Protein AF-A0A5J4U816-F1 (afdb_monomer_lite)

Structure (mmCIF, N/CA/C/O backbone):
data_AF-A0A5J4U816-F1
#
_entry.id   AF-A0A5J4U816-F1
#
loop_
_atom_site.group_PDB
_atom_site.id
_atom_site.type_symbol
_atom_site.label_atom_id
_atom_site.label_alt_id
_atom_site.label_comp_id
_atom_site.label_asym_id
_atom_site.label_entity_id
_atom_site.label_seq_id
_atom_site.pdbx_PDB_ins_code
_atom_site.Cartn_x
_atom_site.Cartn_y
_atom_site.Cartn_z
_atom_site.occupancy
_atom_site.B_iso_or_equiv
_atom_site.auth_seq_id
_atom_site.auth_comp_id
_atom_site.auth_asym_id
_atom_site.auth_atom_id
_atom_site.pdbx_PDB_model_num
ATOM 1 N N . MET A 1 1 ? -26.490 55.078 41.904 1.00 50.00 1 MET A N 1
ATOM 2 C CA . MET A 1 1 ? -26.449 55.044 40.431 1.00 50.00 1 MET A CA 1
ATOM 3 C C . MET A 1 1 ? -25.238 55.826 39.961 1.00 50.00 1 MET A C 1
ATOM 5 O O . MET A 1 1 ? -25.214 57.035 40.152 1.00 50.00 1 MET A O 1
ATOM 9 N N . PRO A 1 2 ? -24.207 55.112 39.491 1.00 37.31 2 PRO A N 1
ATOM 10 C CA . PRO A 1 2 ? -23.361 55.604 38.408 1.00 37.31 2 PRO A CA 1
ATOM 11 C C . PRO A 1 2 ? -23.089 54.534 37.331 1.00 37.31 2 PRO A C 1
ATOM 13 O O . PRO A 1 2 ? -23.238 53.334 37.561 1.00 37.31 2 PRO A O 1
ATOM 16 N N . ASP A 1 3 ? -22.714 55.040 36.160 1.00 34.56 3 ASP A N 1
ATOM 17 C CA . ASP A 1 3 ? -22.432 54.380 34.887 1.00 34.56 3 ASP A CA 1
ATOM 18 C C . ASP A 1 3 ? -21.549 53.126 34.937 1.00 34.56 3 ASP A C 1
ATOM 20 O O . ASP A 1 3 ? -20.449 53.127 35.488 1.00 34.56 3 ASP A O 1
ATOM 24 N N . ILE A 1 4 ? -21.987 52.090 34.212 1.00 39.78 4 ILE A N 1
ATOM 25 C CA . ILE A 1 4 ? -21.137 50.993 33.738 1.00 39.78 4 ILE A CA 1
ATOM 26 C C . ILE A 1 4 ? -21.014 51.135 32.218 1.00 39.78 4 ILE A C 1
ATOM 28 O O . ILE A 1 4 ? -21.711 50.489 31.440 1.00 39.78 4 ILE A O 1
ATOM 32 N N . THR A 1 5 ? -20.099 52.000 31.791 1.00 48.41 5 THR A N 1
ATOM 33 C CA . THR A 1 5 ? -19.499 51.966 30.452 1.00 48.41 5 THR A CA 1
ATOM 34 C C . THR A 1 5 ? -18.058 51.487 30.585 1.00 48.41 5 THR A C 1
ATOM 36 O O . THR A 1 5 ? -17.285 52.141 31.279 1.00 48.41 5 THR A O 1
ATOM 39 N N . SER A 1 6 ? -17.714 50.367 29.933 1.00 37.72 6 SER A N 1
ATOM 40 C CA . SER A 1 6 ? -16.363 49.809 29.664 1.00 37.72 6 SER A CA 1
ATOM 41 C C . SER A 1 6 ? -16.501 48.280 29.719 1.00 37.72 6 SER A C 1
ATOM 43 O O . SER A 1 6 ? -16.955 47.743 30.715 1.00 37.72 6 SER A O 1
ATOM 45 N N . SER A 1 7 ? -16.221 47.462 28.709 1.00 36.41 7 SER A N 1
ATOM 46 C CA . SER A 1 7 ? -15.098 47.475 27.784 1.00 36.41 7 SER A CA 1
ATOM 47 C C . SER A 1 7 ? -15.434 46.502 26.648 1.00 36.41 7 SER A C 1
ATOM 49 O O . SER A 1 7 ? -15.528 45.286 26.842 1.00 36.41 7 SER A O 1
ATOM 51 N N . ALA A 1 8 ? -15.632 47.040 25.446 1.00 38.84 8 ALA A N 1
ATOM 52 C CA . ALA A 1 8 ? -15.667 46.258 24.223 1.00 38.84 8 ALA A CA 1
ATOM 53 C C . ALA A 1 8 ? -14.245 45.748 23.934 1.00 38.84 8 ALA A C 1
ATOM 55 O O . ALA A 1 8 ? -13.419 46.440 23.337 1.00 38.84 8 ALA A O 1
ATOM 56 N N . LYS A 1 9 ? -13.944 44.523 24.376 1.00 41.19 9 LYS A N 1
ATOM 57 C CA . LYS A 1 9 ? -12.737 43.797 23.969 1.00 41.19 9 LYS A CA 1
ATOM 58 C C . LYS A 1 9 ? -12.806 43.512 22.467 1.00 41.19 9 LYS A C 1
ATOM 60 O O . LYS A 1 9 ? -13.453 42.561 22.033 1.00 41.19 9 LYS A O 1
ATOM 65 N N . LYS A 1 10 ? -12.086 44.323 21.685 1.00 39.66 10 LYS A N 1
ATOM 66 C CA . LYS A 1 10 ? -11.635 43.994 20.326 1.00 39.66 10 LYS A CA 1
ATOM 67 C C . LYS A 1 10 ? -10.957 42.619 20.358 1.00 39.66 10 LYS A C 1
ATOM 69 O O . LYS A 1 10 ? -9.819 42.493 20.804 1.00 39.66 10 LYS A O 1
ATOM 74 N N . ARG A 1 11 ? -11.660 41.583 19.891 1.00 38.31 11 ARG A N 1
ATOM 75 C CA . ARG A 1 11 ? -11.042 40.325 19.462 1.00 38.31 11 ARG A CA 1
ATOM 76 C C . ARG A 1 11 ? -10.211 40.647 18.225 1.00 38.31 11 ARG A C 1
ATOM 78 O O . ARG A 1 11 ? -10.761 40.860 17.149 1.00 38.31 11 ARG A O 1
ATOM 85 N N . LEU A 1 12 ? -8.898 40.730 18.407 1.00 35.84 12 LEU A N 1
ATOM 86 C CA . LEU A 1 12 ? -7.942 40.671 17.311 1.00 35.84 12 LEU A CA 1
ATOM 87 C C . LEU A 1 12 ? -8.146 39.322 16.615 1.00 35.84 12 LEU A C 1
ATOM 89 O O . LEU A 1 12 ? -7.856 38.267 17.177 1.00 35.84 12 LEU A O 1
ATOM 93 N N . LEU A 1 13 ? -8.736 39.379 15.423 1.00 35.16 13 LEU A N 1
ATOM 94 C CA . LEU A 1 13 ? -8.751 38.284 14.467 1.00 35.16 13 LEU A CA 1
ATOM 95 C C . LEU A 1 13 ? -7.295 37.936 14.175 1.00 35.16 13 LEU A C 1
ATOM 97 O O . LEU A 1 13 ? -6.565 38.737 13.597 1.00 35.16 13 LEU A O 1
ATOM 101 N N . ASN A 1 14 ? -6.883 36.758 14.630 1.00 33.47 14 ASN A N 1
ATOM 102 C CA . ASN A 1 14 ? -5.597 36.182 14.287 1.00 33.47 14 ASN A CA 1
ATOM 103 C C . ASN A 1 14 ? -5.585 36.010 12.754 1.00 33.47 14 ASN A C 1
ATOM 105 O O . ASN A 1 14 ? -6.470 35.316 12.236 1.00 33.47 14 ASN A O 1
ATOM 109 N N . PRO A 1 15 ? -4.696 36.686 12.004 1.00 36.47 15 PRO A N 1
ATOM 110 C CA . PRO A 1 15 ? -4.645 36.534 10.559 1.00 36.47 15 PRO A CA 1
ATOM 111 C C . PRO A 1 15 ? -4.353 35.067 10.251 1.00 36.47 15 PRO A C 1
ATOM 113 O O . PRO A 1 15 ? -3.423 34.479 10.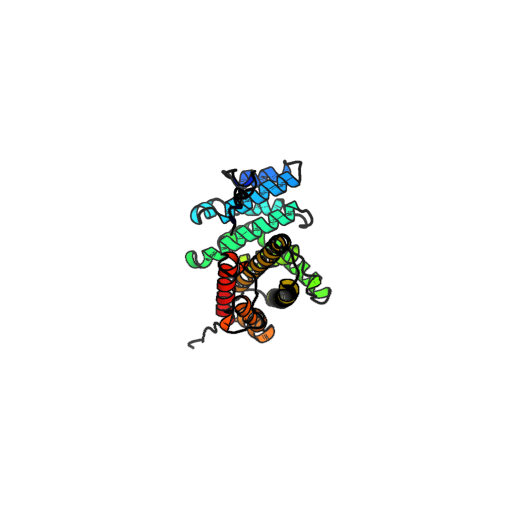799 1.00 36.47 15 PRO A O 1
ATOM 116 N N . LYS A 1 16 ? -5.230 34.477 9.433 1.00 37.44 16 LYS A N 1
ATOM 117 C CA . LYS A 1 16 ? -5.198 33.084 8.983 1.00 37.44 16 LYS A CA 1
ATOM 118 C C . LYS A 1 16 ? -3.754 32.660 8.720 1.00 37.44 16 LYS A C 1
ATOM 120 O O . LYS A 1 16 ? -3.098 33.253 7.866 1.00 37.44 16 LYS A O 1
ATOM 125 N N . ALA A 1 17 ? -3.285 31.644 9.444 1.00 32.56 17 ALA A N 1
ATOM 126 C CA . ALA A 1 17 ? -2.083 30.922 9.069 1.00 32.56 17 ALA A CA 1
ATOM 127 C C . ALA A 1 17 ? -2.271 30.481 7.614 1.00 32.56 17 ALA A C 1
ATOM 129 O O . ALA A 1 17 ? -3.169 29.695 7.307 1.00 32.56 17 ALA A O 1
ATOM 130 N N . VAL A 1 18 ? -1.506 31.082 6.706 1.00 35.12 18 VAL A N 1
ATOM 131 C CA . VAL A 1 18 ? -1.454 30.630 5.321 1.00 35.12 18 VAL A CA 1
ATOM 132 C C . VAL A 1 18 ? -0.841 29.233 5.387 1.00 35.12 18 VAL A C 1
ATOM 134 O O . VAL A 1 18 ? 0.246 29.111 5.958 1.00 35.12 18 VAL A O 1
ATOM 137 N N . PRO A 1 19 ? -1.519 28.179 4.900 1.00 41.72 19 PRO A N 1
ATOM 138 C CA . PRO A 1 19 ? -0.942 26.842 4.892 1.00 41.72 19 PRO A CA 1
ATOM 139 C C . PRO A 1 19 ? 0.418 26.909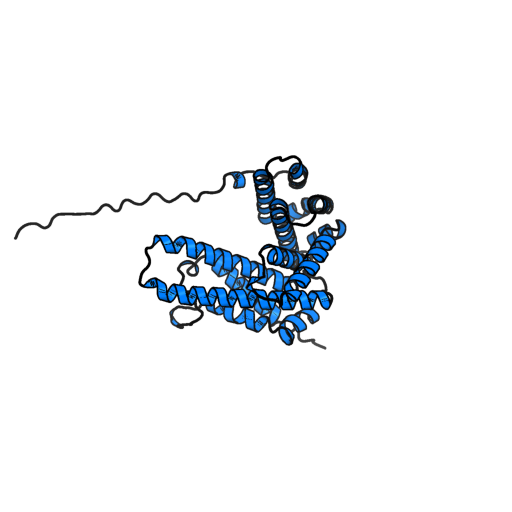 4.198 1.00 41.72 19 PRO A C 1
ATOM 141 O O . PRO A 1 19 ? 0.532 27.392 3.069 1.00 41.72 19 PRO A O 1
ATOM 144 N N . PHE A 1 20 ? 1.461 26.499 4.920 1.00 36.16 20 PHE A N 1
ATOM 145 C CA . PHE A 1 20 ? 2.812 26.405 4.390 1.00 36.16 20 PHE A CA 1
ATOM 146 C C . PHE A 1 20 ? 2.812 25.280 3.357 1.00 36.16 20 PHE A C 1
ATOM 148 O O . PHE A 1 20 ? 3.005 24.116 3.692 1.00 36.16 20 PHE A O 1
ATOM 155 N N . PHE A 1 21 ? 2.530 25.617 2.102 1.00 44.72 21 PHE A N 1
ATOM 156 C CA . PHE A 1 21 ? 2.738 24.702 0.992 1.00 44.72 21 PHE A CA 1
ATOM 157 C C . PHE A 1 21 ? 4.238 24.658 0.710 1.00 44.72 21 PHE A C 1
ATOM 159 O O . PHE A 1 21 ? 4.828 25.702 0.409 1.00 44.72 21 PHE A O 1
ATOM 166 N N . PRO A 1 22 ? 4.885 23.487 0.820 1.00 62.78 22 PRO A N 1
ATOM 167 C CA . PRO A 1 22 ? 6.294 23.379 0.497 1.00 62.78 22 PRO A CA 1
ATOM 168 C C . PRO A 1 22 ? 6.554 23.873 -0.930 1.00 62.78 22 PRO A C 1
ATOM 170 O O . PRO A 1 22 ? 5.878 23.462 -1.871 1.00 62.78 22 PRO A O 1
ATOM 173 N N . SER A 1 23 ? 7.552 24.740 -1.106 1.00 55.09 23 SER A N 1
ATOM 174 C CA . SER A 1 23 ? 7.861 25.391 -2.391 1.00 55.09 23 SER A CA 1
ATOM 175 C C . SER A 1 23 ? 8.146 24.416 -3.542 1.00 55.09 23 SER A C 1
ATOM 177 O O . SER A 1 23 ? 8.021 24.787 -4.708 1.00 55.09 23 SER A O 1
ATOM 179 N N . TRP A 1 24 ? 8.478 23.158 -3.233 1.00 61.50 24 TRP A N 1
ATOM 180 C CA . TRP A 1 24 ? 8.696 22.102 -4.220 1.00 61.50 24 TRP A CA 1
ATOM 181 C C . TRP A 1 24 ? 7.412 21.592 -4.892 1.00 61.50 24 TRP A C 1
ATOM 183 O O . TRP A 1 24 ? 7.520 20.974 -5.950 1.00 61.50 24 TRP A O 1
ATOM 193 N N . LEU A 1 25 ? 6.219 21.876 -4.348 1.00 60.59 25 LEU A N 1
ATOM 194 C CA . LEU A 1 25 ? 4.933 21.517 -4.971 1.00 60.59 25 LEU A CA 1
ATOM 195 C C . LEU A 1 25 ? 4.640 22.305 -6.258 1.00 60.59 25 LEU A C 1
ATOM 197 O O . LEU A 1 25 ? 3.815 21.877 -7.058 1.00 60.59 25 LEU A O 1
ATOM 201 N N . ASN A 1 26 ? 5.329 23.427 -6.488 1.00 60.59 26 ASN A N 1
ATOM 202 C CA . ASN A 1 26 ? 5.062 24.318 -7.623 1.00 60.59 26 ASN A CA 1
ATOM 203 C C . ASN A 1 26 ? 5.910 24.015 -8.869 1.00 60.59 26 ASN A C 1
ATOM 205 O O . ASN A 1 26 ? 5.843 24.757 -9.847 1.00 60.59 26 ASN A O 1
ATOM 209 N N . THR A 1 27 ? 6.745 22.970 -8.850 1.00 68.94 27 THR A N 1
ATOM 210 C CA . THR A 1 27 ? 7.576 22.615 -10.011 1.00 68.94 27 THR A CA 1
ATOM 211 C C . THR A 1 27 ? 6.844 21.600 -10.885 1.00 68.94 27 THR A C 1
ATOM 213 O O . THR A 1 27 ? 6.580 20.480 -10.452 1.00 68.94 27 THR A O 1
ATOM 216 N N . THR A 1 28 ? 6.514 21.978 -12.120 1.00 78.44 28 THR A N 1
ATOM 217 C CA . THR A 1 28 ? 5.898 21.072 -13.093 1.00 78.44 28 THR A CA 1
ATOM 218 C C . THR A 1 28 ? 6.933 20.075 -13.612 1.00 78.44 28 THR A C 1
ATOM 220 O O . THR A 1 28 ? 7.967 20.450 -14.163 1.00 78.44 28 THR A O 1
ATOM 223 N N . VAL A 1 29 ? 6.664 18.781 -13.430 1.00 87.31 29 VAL A N 1
ATOM 224 C CA . VAL A 1 29 ? 7.463 17.708 -14.034 1.00 87.31 29 VAL A CA 1
ATOM 225 C C . VAL A 1 29 ? 7.050 17.588 -15.499 1.00 87.31 29 VAL A C 1
ATOM 227 O O . VAL A 1 29 ? 5.908 17.251 -15.791 1.00 87.31 29 VAL A O 1
ATOM 230 N N . THR A 1 30 ? 7.963 17.902 -16.418 1.00 85.81 30 THR A N 1
ATOM 231 C CA . THR A 1 30 ? 7.722 17.823 -17.871 1.00 85.81 30 THR A CA 1
ATOM 232 C C . THR A 1 30 ? 8.164 16.490 -18.473 1.00 85.81 30 THR A C 1
ATOM 234 O O . THR A 1 30 ? 7.551 16.018 -19.423 1.00 85.81 30 THR A O 1
ATOM 237 N N . ASP A 1 31 ? 9.202 15.871 -17.904 1.00 93.19 31 ASP A N 1
ATOM 238 C CA . ASP A 1 31 ? 9.705 14.551 -18.289 1.00 93.19 31 ASP A CA 1
ATOM 239 C C . ASP A 1 31 ? 10.068 13.752 -17.027 1.00 93.19 31 ASP A C 1
ATOM 241 O O . ASP A 1 31 ? 11.121 13.943 -16.406 1.00 93.19 31 ASP A O 1
ATOM 245 N N . ALA A 1 32 ? 9.159 12.860 -16.623 1.00 95.81 32 ALA A N 1
ATOM 246 C CA . ALA A 1 32 ? 9.319 12.046 -15.422 1.00 95.81 32 ALA A CA 1
ATOM 247 C C . ALA A 1 32 ? 10.503 11.069 -15.526 1.00 95.81 32 ALA A C 1
ATOM 249 O O . ALA A 1 32 ? 11.175 10.805 -14.526 1.00 95.81 32 ALA A O 1
ATOM 250 N N . LEU A 1 33 ? 10.793 10.556 -16.727 1.00 96.50 33 LEU A N 1
ATOM 251 C CA . LEU A 1 33 ? 11.903 9.631 -16.946 1.00 96.50 33 LEU A CA 1
ATOM 252 C C . LEU A 1 33 ? 13.246 10.359 -16.860 1.00 96.50 33 LEU A C 1
ATOM 254 O O . LEU A 1 33 ? 14.171 9.861 -16.216 1.00 96.50 33 LEU A O 1
ATOM 258 N N . ALA A 1 34 ? 13.362 11.542 -17.466 1.00 96.44 34 ALA A N 1
ATOM 259 C CA . ALA A 1 34 ? 14.564 12.363 -17.350 1.00 96.44 34 ALA A CA 1
ATOM 260 C C . ALA A 1 34 ? 14.821 12.785 -15.897 1.00 96.44 34 ALA A C 1
ATOM 262 O O . ALA A 1 34 ? 15.959 12.720 -15.424 1.00 96.44 34 ALA A O 1
ATOM 263 N N . LEU A 1 35 ? 13.769 13.158 -15.158 1.00 95.94 35 LEU A N 1
ATOM 264 C CA . LEU A 1 35 ? 13.894 13.499 -13.743 1.00 95.94 35 LEU A CA 1
ATOM 265 C C . LEU A 1 35 ? 14.401 12.305 -12.923 1.00 95.94 35 LEU A C 1
ATOM 267 O O . LEU A 1 35 ? 15.342 12.473 -12.142 1.00 95.94 35 LEU A O 1
ATOM 271 N N . LEU A 1 36 ? 13.851 11.109 -13.153 1.00 96.25 36 LEU A N 1
ATOM 272 C CA . LEU A 1 36 ? 14.284 9.876 -12.497 1.00 96.25 36 LEU A CA 1
ATOM 273 C C . LEU A 1 36 ? 15.755 9.536 -12.811 1.00 96.25 36 LEU A C 1
ATOM 275 O O . LEU A 1 36 ? 16.543 9.314 -11.894 1.00 96.25 36 LEU A O 1
ATOM 279 N N . ARG A 1 37 ? 16.160 9.613 -14.086 1.00 96.75 37 ARG A N 1
ATOM 280 C CA . ARG A 1 37 ? 17.555 9.414 -14.533 1.00 96.75 37 ARG A CA 1
ATOM 281 C C . ARG A 1 37 ? 18.538 10.421 -13.945 1.00 96.75 37 ARG A C 1
ATOM 283 O O . ARG A 1 37 ? 19.730 10.145 -13.856 1.00 96.75 37 ARG A O 1
ATOM 290 N N . SER A 1 38 ? 18.061 11.599 -13.548 1.00 96.19 38 SER A N 1
ATOM 291 C CA . SER A 1 38 ? 18.905 12.631 -12.943 1.00 96.19 38 SER A CA 1
ATOM 292 C C . SER A 1 38 ? 19.219 12.372 -11.467 1.00 96.19 38 SER A C 1
ATOM 294 O O . SER A 1 38 ? 20.122 13.014 -10.929 1.00 96.19 38 SER A O 1
ATOM 296 N N . LEU A 1 39 ? 18.510 11.459 -10.787 1.00 96.19 39 LEU A N 1
ATOM 297 C CA . LEU A 1 39 ? 18.680 11.242 -9.345 1.00 96.19 39 LEU A CA 1
ATOM 298 C C . LEU A 1 39 ? 20.117 10.867 -8.946 1.00 96.19 39 LEU A C 1
ATOM 300 O O . LEU A 1 39 ? 20.614 11.493 -8.008 1.00 96.19 39 LEU A O 1
ATOM 304 N N . PRO A 1 40 ? 20.832 9.958 -9.643 1.00 95.69 40 PRO A N 1
ATOM 305 C CA . PRO A 1 40 ? 22.207 9.600 -9.280 1.00 95.69 40 PRO A CA 1
ATOM 306 C C . PRO A 1 40 ? 23.188 10.777 -9.308 1.00 95.69 40 PRO A C 1
ATOM 308 O O . PRO A 1 40 ? 24.135 10.805 -8.531 1.00 95.69 40 PRO A O 1
ATOM 311 N N . SER A 1 41 ? 22.957 11.770 -10.175 1.00 95.94 41 SER A N 1
ATOM 312 C CA . SER A 1 41 ? 23.814 12.963 -10.273 1.00 95.94 41 SER A CA 1
ATOM 313 C C . SER A 1 41 ? 23.573 14.006 -9.176 1.00 95.94 41 SER A C 1
ATOM 315 O O . SER A 1 41 ? 24.340 14.961 -9.047 1.00 95.94 41 SER A O 1
ATOM 317 N N . VAL A 1 42 ? 22.515 13.859 -8.373 1.00 95.44 42 VAL A N 1
ATOM 318 C CA . VAL A 1 42 ? 22.210 14.800 -7.293 1.00 95.44 42 VAL A CA 1
ATOM 319 C C . VAL A 1 42 ? 22.987 14.402 -6.043 1.00 95.44 42 VAL A C 1
ATOM 321 O O . VAL A 1 42 ? 22.690 13.398 -5.402 1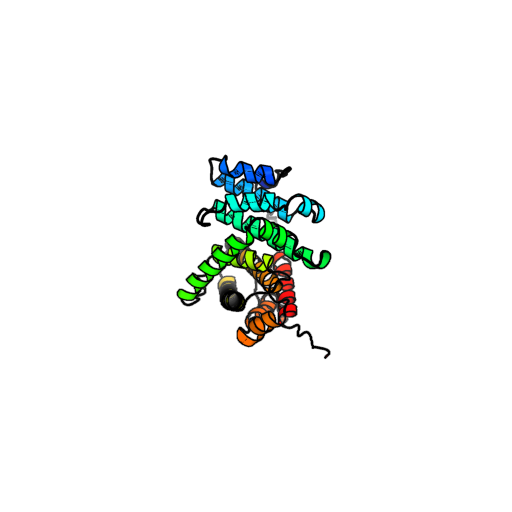.00 95.44 42 VAL A O 1
ATOM 324 N N . GLN A 1 43 ? 23.957 15.236 -5.668 1.00 93.25 43 GLN A N 1
ATOM 325 C CA . GLN A 1 43 ? 24.857 14.975 -4.539 1.00 93.25 43 GLN A CA 1
ATOM 326 C C . GLN A 1 43 ? 24.125 14.875 -3.192 1.00 93.25 43 GLN A C 1
ATOM 328 O O . GLN A 1 43 ? 24.427 14.010 -2.374 1.00 93.25 43 GLN A O 1
ATOM 333 N N . SER A 1 44 ? 23.152 15.756 -2.951 1.00 95.62 44 SER A N 1
ATOM 334 C CA . SER A 1 44 ? 22.413 15.786 -1.687 1.00 95.62 44 SER A CA 1
ATOM 335 C C . SER A 1 44 ? 21.306 14.734 -1.666 1.00 95.62 44 SER A C 1
ATOM 337 O O . SER A 1 44 ? 20.441 14.700 -2.542 1.00 95.62 44 SER A O 1
ATOM 339 N N . GLU A 1 45 ? 21.297 13.904 -0.626 1.00 93.12 45 GLU A N 1
ATOM 340 C CA . GLU A 1 45 ? 20.225 12.942 -0.374 1.00 93.12 45 GLU A CA 1
ATOM 341 C C . GLU A 1 45 ? 18.865 13.624 -0.182 1.00 93.12 45 GLU A C 1
ATOM 343 O O . GLU A 1 45 ? 17.886 13.226 -0.805 1.00 93.12 45 GLU A O 1
ATOM 348 N N . THR A 1 46 ? 18.822 14.728 0.565 1.00 94.12 46 THR A N 1
ATOM 349 C CA . THR A 1 46 ? 17.608 15.535 0.744 1.00 94.12 46 THR A CA 1
ATOM 350 C C . THR A 1 46 ? 17.043 16.008 -0.595 1.00 94.12 46 THR A C 1
ATOM 352 O O . THR A 1 46 ? 15.846 15.878 -0.842 1.00 94.12 46 THR A O 1
ATOM 355 N N . ASN A 1 47 ? 17.898 16.503 -1.496 1.00 94.56 47 ASN A N 1
ATOM 356 C CA . ASN A 1 47 ? 17.458 16.955 -2.818 1.00 94.56 47 ASN A CA 1
ATOM 357 C C . ASN A 1 47 ? 16.999 15.791 -3.708 1.00 94.56 47 ASN A C 1
ATOM 359 O O . ASN A 1 47 ? 16.066 15.966 -4.493 1.00 94.56 47 ASN A O 1
ATOM 363 N N . ARG A 1 48 ? 17.611 14.604 -3.580 1.00 95.62 48 ARG A N 1
ATOM 364 C CA . ARG A 1 48 ? 17.121 13.382 -4.239 1.00 95.62 48 ARG A CA 1
ATOM 365 C C . ARG A 1 48 ? 15.718 13.037 -3.753 1.00 95.62 48 ARG A C 1
ATOM 367 O O . ARG A 1 48 ? 14.825 12.886 -4.581 1.00 95.62 48 ARG A O 1
ATOM 374 N N . SER A 1 49 ? 15.495 13.014 -2.441 1.00 94.81 49 SER A N 1
ATOM 375 C CA . SER A 1 49 ? 14.173 12.746 -1.865 1.00 94.81 49 SER A CA 1
ATOM 376 C C . SER A 1 49 ? 13.128 13.779 -2.296 1.00 94.81 49 SER A C 1
ATOM 378 O O . SER A 1 49 ? 12.008 13.403 -2.629 1.00 94.81 49 SER A O 1
ATOM 380 N N . ILE A 1 50 ? 13.479 15.070 -2.371 1.00 93.81 50 ILE A N 1
ATOM 381 C CA . ILE A 1 50 ? 12.569 16.115 -2.879 1.00 93.81 50 ILE A CA 1
ATOM 382 C C . ILE A 1 50 ? 12.156 15.829 -4.329 1.00 93.81 50 ILE A C 1
ATOM 384 O O . ILE A 1 50 ? 10.970 15.889 -4.645 1.00 93.81 50 ILE A O 1
ATOM 388 N N . LYS A 1 51 ? 13.099 15.467 -5.206 1.00 95.50 51 LYS A N 1
ATOM 389 C CA . LYS A 1 51 ? 12.784 15.116 -6.601 1.00 95.50 51 LYS A CA 1
ATOM 390 C C . LYS A 1 51 ? 11.887 13.883 -6.710 1.00 95.50 51 LYS A C 1
ATOM 392 O O . LYS A 1 51 ? 10.985 13.857 -7.543 1.00 95.50 51 LYS A O 1
ATOM 397 N N . VAL A 1 52 ? 12.098 12.876 -5.862 1.00 96.88 52 VAL A N 1
ATOM 398 C CA . VAL A 1 52 ? 11.212 11.702 -5.815 1.00 96.88 52 VAL A CA 1
ATOM 399 C C . VAL A 1 52 ? 9.804 12.108 -5.368 1.00 96.88 52 VAL A C 1
ATOM 401 O O . VAL A 1 52 ? 8.833 11.690 -5.989 1.00 96.88 52 VAL A O 1
ATOM 404 N N . LYS A 1 53 ? 9.666 13.006 -4.384 1.00 95.19 53 LYS A N 1
ATOM 405 C CA . LYS A 1 53 ? 8.361 13.558 -3.967 1.00 95.19 53 LYS A CA 1
ATOM 406 C C . LYS A 1 53 ? 7.664 14.349 -5.069 1.00 95.19 53 LYS A C 1
ATOM 408 O O . LYS A 1 53 ? 6.449 14.245 -5.213 1.00 95.19 53 LYS A O 1
ATOM 413 N N . GLN A 1 54 ? 8.419 15.079 -5.888 1.00 94.81 54 GLN A N 1
ATOM 414 C CA . GLN A 1 54 ? 7.880 15.736 -7.082 1.00 94.81 54 GLN A CA 1
ATOM 415 C C . GLN A 1 54 ? 7.342 14.715 -8.093 1.00 94.81 54 GLN A C 1
ATOM 417 O O . GLN A 1 54 ? 6.249 14.912 -8.622 1.00 94.81 54 GLN A O 1
ATOM 422 N N . LEU A 1 55 ? 8.056 13.604 -8.317 1.00 96.69 55 LEU A N 1
ATOM 423 C CA . LEU A 1 55 ? 7.575 12.502 -9.160 1.00 96.69 55 LEU A CA 1
ATOM 424 C C . LEU A 1 55 ? 6.313 11.850 -8.592 1.00 96.69 55 LEU A C 1
ATOM 426 O O . LEU A 1 55 ? 5.366 11.629 -9.341 1.00 96.69 55 LEU A O 1
ATOM 430 N N . ILE A 1 56 ? 6.282 11.577 -7.284 1.00 96.69 56 ILE A N 1
ATOM 431 C CA . ILE A 1 56 ? 5.108 11.015 -6.605 1.00 96.69 56 ILE A CA 1
ATOM 432 C C . ILE A 1 56 ? 3.899 11.923 -6.837 1.00 96.69 56 ILE A C 1
ATOM 434 O O . ILE A 1 56 ? 2.881 11.455 -7.338 1.00 96.69 56 ILE A O 1
ATOM 438 N N . ASN A 1 57 ? 4.033 13.220 -6.545 1.00 95.00 57 ASN A N 1
ATOM 439 C CA . ASN A 1 57 ? 2.955 14.192 -6.718 1.00 95.00 57 ASN A CA 1
ATOM 440 C C . ASN A 1 57 ? 2.491 14.300 -8.179 1.00 95.00 57 ASN A C 1
ATOM 442 O O . ASN A 1 57 ? 1.298 14.394 -8.452 1.00 95.00 57 ASN A O 1
ATOM 446 N N . HIS A 1 58 ? 3.423 14.267 -9.133 1.00 95.50 58 HIS A N 1
ATOM 447 C CA . HIS A 1 58 ? 3.083 14.284 -10.551 1.00 95.50 58 HIS A CA 1
ATOM 448 C C . HIS A 1 58 ? 2.273 13.043 -10.955 1.00 95.50 58 HIS A C 1
ATOM 450 O O . HIS A 1 58 ? 1.218 13.174 -11.566 1.00 95.50 58 HIS A O 1
ATOM 456 N N . ILE A 1 59 ? 2.712 11.845 -10.559 1.00 96.44 59 ILE A N 1
ATOM 457 C CA . ILE A 1 59 ? 2.045 10.579 -10.904 1.00 96.44 59 ILE A CA 1
ATOM 458 C C . ILE A 1 59 ? 0.657 10.458 -10.270 1.00 96.44 59 ILE A C 1
ATOM 460 O O . ILE A 1 59 ? -0.252 9.909 -10.892 1.00 96.44 59 ILE A O 1
ATOM 464 N N . THR A 1 60 ? 0.470 10.952 -9.046 1.00 95.00 60 THR A N 1
ATOM 465 C CA . THR A 1 60 ? -0.825 10.861 -8.355 1.00 95.00 60 THR A CA 1
ATOM 466 C C . THR A 1 60 ? -1.864 11.841 -8.897 1.00 95.00 60 THR A C 1
ATOM 468 O O . THR A 1 60 ? -3.059 11.570 -8.784 1.00 95.00 60 THR A O 1
ATOM 471 N N . THR A 1 61 ? -1.434 12.959 -9.492 1.00 93.81 61 THR A N 1
ATOM 472 C CA . THR A 1 61 ? -2.328 14.043 -9.941 1.00 93.81 61 THR A CA 1
ATOM 473 C C . THR A 1 61 ? -2.549 14.093 -11.449 1.00 93.81 61 THR A C 1
ATOM 475 O O . THR A 1 61 ? -3.552 14.655 -11.885 1.00 93.81 61 THR A O 1
ATOM 478 N N . ILE A 1 62 ? -1.649 13.515 -12.248 1.00 94.88 62 ILE A N 1
ATOM 479 C CA . ILE A 1 62 ? -1.773 13.530 -13.706 1.00 94.88 62 ILE A CA 1
ATOM 480 C C . ILE A 1 62 ? -2.977 12.701 -14.184 1.00 94.88 62 ILE A C 1
ATOM 482 O O . ILE A 1 62 ? -3.395 11.722 -13.554 1.00 94.88 62 ILE A O 1
ATOM 486 N N . ASP A 1 63 ? -3.531 13.108 -15.323 1.00 95.19 63 ASP A N 1
ATOM 487 C CA . ASP A 1 63 ? -4.620 12.412 -15.991 1.00 95.19 63 ASP A CA 1
ATOM 488 C C . ASP A 1 63 ? -4.254 10.944 -16.328 1.00 95.19 63 ASP A C 1
ATOM 490 O O . ASP A 1 63 ? -3.138 10.676 -16.791 1.00 95.19 63 ASP A O 1
ATOM 494 N N . PRO A 1 64 ? -5.182 9.989 -16.111 1.00 93.88 64 PRO A N 1
ATOM 495 C CA . PRO A 1 64 ? -5.124 8.610 -16.592 1.00 93.88 64 PRO A CA 1
ATOM 496 C C . PRO A 1 64 ? -4.438 8.352 -17.940 1.00 93.88 64 PRO A C 1
ATOM 498 O O . PRO A 1 64 ? -3.551 7.500 -18.022 1.00 93.88 64 PRO A O 1
ATOM 501 N N . GLU A 1 65 ? -4.843 9.050 -18.999 1.00 93.25 65 GLU A N 1
ATOM 502 C CA . GLU A 1 65 ? -4.372 8.798 -20.363 1.00 93.25 65 GLU A CA 1
ATOM 503 C C . GLU A 1 65 ? -2.930 9.272 -20.539 1.00 93.25 65 GLU A C 1
ATOM 505 O O . GLU A 1 65 ? -2.101 8.579 -21.135 1.00 93.25 65 GLU A O 1
ATOM 510 N N . GLN A 1 66 ? -2.596 10.420 -19.948 1.00 94.75 66 GLN A N 1
ATOM 511 C CA . GLN A 1 66 ? -1.229 10.939 -19.939 1.00 94.75 66 GLN A CA 1
ATOM 512 C C . GLN A 1 66 ? -0.296 10.036 -19.124 1.00 94.75 66 GLN A C 1
ATOM 514 O O . GLN A 1 66 ? 0.839 9.784 -19.533 1.00 94.75 66 GLN A O 1
ATOM 519 N N . LEU A 1 67 ? -0.781 9.486 -18.006 1.00 95.38 67 LEU A N 1
ATOM 520 C CA . LEU A 1 67 ? -0.008 8.569 -17.173 1.00 95.38 67 LEU A CA 1
ATOM 521 C C . LEU A 1 67 ? 0.428 7.318 -17.952 1.00 95.38 67 LEU A C 1
ATOM 523 O O . LEU A 1 67 ? 1.555 6.858 -17.775 1.00 95.38 67 LEU A O 1
ATOM 527 N N . CYS A 1 68 ? -0.410 6.800 -18.860 1.00 94.06 68 CYS A N 1
ATOM 528 C CA . CYS A 1 68 ? -0.047 5.677 -19.733 1.00 94.06 68 CYS A CA 1
ATOM 529 C C . CYS A 1 68 ? 1.158 5.955 -20.628 1.00 94.06 68 CYS A C 1
ATOM 531 O O . CYS A 1 68 ? 1.927 5.038 -20.906 1.00 94.06 68 CYS A O 1
ATOM 533 N N . ALA A 1 69 ? 1.313 7.193 -21.100 1.00 94.25 69 ALA A N 1
ATOM 534 C CA . ALA A 1 69 ? 2.454 7.568 -21.926 1.00 94.25 69 ALA A CA 1
ATOM 535 C C . ALA A 1 69 ? 3.751 7.652 -21.103 1.00 94.25 69 ALA A C 1
ATOM 537 O O . ALA A 1 69 ? 4.838 7.423 -21.632 1.00 94.25 69 ALA A O 1
ATOM 538 N N . ILE A 1 70 ? 3.639 7.952 -19.805 1.00 95.88 70 ILE A N 1
ATOM 539 C CA . ILE A 1 70 ? 4.776 8.112 -18.892 1.00 95.88 70 ILE A CA 1
ATOM 540 C C . ILE A 1 70 ? 5.253 6.760 -18.350 1.00 95.88 70 ILE A C 1
ATOM 542 O O . ILE A 1 70 ? 6.451 6.454 -18.383 1.00 95.88 70 ILE A O 1
ATOM 546 N N . ILE A 1 71 ? 4.328 5.946 -17.834 1.00 97.62 71 ILE A N 1
ATOM 547 C CA . ILE A 1 71 ? 4.649 4.676 -17.178 1.00 97.62 71 ILE A CA 1
ATOM 548 C C . ILE A 1 71 ? 4.884 3.598 -18.234 1.00 97.62 71 ILE A C 1
ATOM 550 O O . ILE A 1 71 ? 3.984 2.865 -18.634 1.00 97.62 71 ILE A O 1
ATOM 554 N N . SER A 1 72 ? 6.136 3.505 -18.668 1.00 97.50 72 SER A N 1
ATOM 555 C CA . SER A 1 72 ? 6.632 2.508 -19.616 1.00 97.50 72 SER A CA 1
ATOM 556 C C . SER A 1 72 ? 7.579 1.511 -18.945 1.00 97.50 72 SER A C 1
ATOM 558 O O . SER A 1 72 ? 8.159 1.789 -17.894 1.00 97.50 72 SER A O 1
ATOM 560 N N . SER A 1 73 ? 7.839 0.378 -19.601 1.00 97.38 73 SER A N 1
ATOM 561 C CA . SER A 1 73 ? 8.872 -0.576 -19.176 1.00 97.38 73 SER A CA 1
ATOM 562 C C . SER A 1 73 ? 10.236 0.103 -18.983 1.00 97.38 73 SER A C 1
ATOM 564 O O . SER A 1 73 ? 10.961 -0.233 -18.052 1.00 97.38 73 SER A O 1
ATOM 566 N N . GLN A 1 74 ? 10.580 1.119 -19.787 1.00 98.00 74 GLN A N 1
ATOM 567 C CA . GLN A 1 74 ? 11.830 1.868 -19.620 1.00 98.00 74 GLN A CA 1
ATOM 568 C C . GLN A 1 74 ? 11.859 2.692 -18.324 1.00 98.00 74 GLN A C 1
ATOM 570 O O . GLN A 1 74 ? 12.900 2.744 -17.669 1.00 98.00 74 GLN A O 1
ATOM 575 N N . PHE A 1 75 ? 10.735 3.303 -17.942 1.00 98.19 75 PHE A N 1
ATOM 576 C CA . PHE A 1 75 ? 10.594 3.980 -16.652 1.00 98.19 75 PHE A CA 1
ATOM 577 C C . PHE A 1 75 ? 10.741 2.992 -15.492 1.00 98.19 75 PHE A C 1
ATOM 579 O O . PHE A 1 75 ? 11.512 3.229 -14.565 1.00 98.19 75 PHE A O 1
ATOM 586 N N . CYS A 1 76 ? 10.089 1.831 -15.580 1.00 98.38 76 CYS A N 1
ATOM 587 C CA . CYS A 1 76 ? 10.195 0.791 -14.559 1.00 98.38 76 CYS A CA 1
ATOM 588 C C . CYS A 1 76 ? 11.595 0.147 -14.494 1.00 98.38 76 CYS A C 1
ATOM 590 O O . CYS A 1 76 ? 12.030 -0.245 -13.412 1.00 98.38 76 CYS A O 1
ATOM 592 N N . LYS A 1 77 ? 12.321 0.049 -15.617 1.00 98.06 77 LYS A N 1
ATOM 593 C CA . LYS A 1 77 ? 13.730 -0.389 -15.647 1.00 98.06 77 LYS A CA 1
ATOM 594 C C . LYS A 1 77 ? 14.636 0.620 -14.961 1.00 98.06 77 LYS A C 1
ATOM 596 O O . LYS A 1 77 ? 15.502 0.225 -14.192 1.00 98.06 77 LYS A O 1
ATOM 601 N N . GLU A 1 78 ? 14.421 1.909 -15.208 1.00 97.94 78 GLU A N 1
ATOM 602 C CA . GLU A 1 78 ? 15.173 2.955 -14.521 1.00 97.94 78 GLU A CA 1
ATOM 603 C C . GLU A 1 78 ? 14.915 2.906 -13.010 1.00 97.94 78 GLU A C 1
ATOM 605 O O . GLU A 1 78 ? 15.869 2.891 -12.243 1.00 97.94 78 GLU A O 1
ATOM 610 N N . LEU A 1 79 ? 13.654 2.769 -12.573 1.00 96.81 79 LEU A N 1
ATOM 611 C CA . LEU A 1 79 ? 13.329 2.570 -11.154 1.00 96.81 79 LEU A CA 1
ATOM 612 C C . LEU A 1 79 ? 14.072 1.371 -10.559 1.00 96.81 79 LEU A C 1
ATOM 614 O O . LEU A 1 79 ? 14.626 1.475 -9.469 1.00 96.81 79 LEU A O 1
ATOM 618 N N . LEU A 1 80 ? 14.110 0.249 -11.285 1.00 97.00 80 LEU A N 1
ATOM 619 C CA . LEU A 1 80 ? 14.814 -0.954 -10.850 1.00 97.00 80 LEU A CA 1
ATOM 620 C C . LEU A 1 80 ? 16.313 -0.708 -10.634 1.00 97.00 80 LEU A C 1
ATOM 622 O O . LEU A 1 80 ? 16.847 -1.174 -9.634 1.00 97.00 80 LEU A O 1
ATOM 626 N N . VAL A 1 81 ? 16.975 0.041 -11.521 1.00 96.00 81 VAL A N 1
ATOM 627 C CA . VAL A 1 81 ? 18.408 0.377 -11.392 1.00 96.00 81 VAL A CA 1
ATOM 628 C C . VAL A 1 81 ? 18.690 1.215 -10.141 1.00 96.00 81 VAL A C 1
ATOM 630 O O . VAL A 1 81 ? 19.771 1.116 -9.569 1.00 96.00 81 VAL A O 1
ATOM 633 N N . GLN A 1 82 ? 17.721 2.013 -9.683 1.00 93.56 82 GLN A N 1
ATOM 634 C CA . GLN A 1 82 ? 17.863 2.819 -8.467 1.00 93.56 82 GLN A CA 1
ATOM 635 C C . GLN A 1 82 ? 17.677 1.999 -7.170 1.00 93.56 82 GLN A C 1
ATOM 637 O O . GLN A 1 82 ? 17.990 2.489 -6.079 1.00 93.56 82 GLN A O 1
ATOM 642 N N . PHE A 1 83 ? 17.182 0.758 -7.259 1.00 90.00 83 PHE A N 1
ATOM 643 C CA . PHE A 1 83 ? 17.036 -0.137 -6.112 1.00 90.00 83 PHE A CA 1
ATOM 644 C C . PHE A 1 83 ? 18.240 -1.059 -5.949 1.00 90.00 83 PHE A C 1
ATOM 646 O O . PHE A 1 83 ? 18.537 -1.875 -6.818 1.00 90.00 83 PHE A O 1
ATOM 653 N N . ASP A 1 84 ? 18.844 -1.016 -4.765 1.00 84.31 84 ASP A N 1
ATOM 654 C CA . ASP A 1 84 ? 19.784 -2.037 -4.313 1.00 84.31 84 ASP A CA 1
ATOM 655 C C . ASP A 1 84 ? 19.108 -2.937 -3.264 1.00 84.31 84 ASP A C 1
ATOM 657 O O . ASP A 1 84 ? 18.422 -3.905 -3.612 1.00 84.31 84 ASP A O 1
ATOM 661 N N . ASP A 1 85 ? 19.181 -2.558 -1.989 1.00 79.81 85 ASP A N 1
ATOM 662 C CA . ASP A 1 85 ? 18.689 -3.310 -0.828 1.00 79.81 85 ASP A CA 1
ATOM 663 C C . ASP A 1 85 ? 17.578 -2.589 -0.034 1.00 79.81 85 ASP A C 1
ATOM 665 O O . ASP A 1 85 ? 17.143 -3.073 1.013 1.00 79.81 85 ASP A O 1
ATOM 669 N N . PHE A 1 86 ? 17.093 -1.457 -0.554 1.00 85.25 86 PHE A N 1
ATOM 670 C CA . PHE A 1 86 ? 16.046 -0.608 0.029 1.00 85.25 86 PHE A CA 1
ATOM 671 C C . PHE A 1 86 ? 16.392 0.013 1.395 1.00 85.25 86 PHE A C 1
ATOM 673 O O . PHE A 1 86 ? 15.498 0.447 2.130 1.00 85.25 86 PHE A O 1
ATOM 680 N N . GLN A 1 87 ? 17.674 0.086 1.755 1.00 85.38 87 GLN A N 1
ATOM 681 C CA . GLN A 1 87 ? 18.075 0.588 3.070 1.00 85.38 87 GLN A CA 1
ATOM 682 C C . GLN A 1 87 ? 18.129 2.114 3.137 1.00 85.38 87 GLN A C 1
ATOM 684 O O . GLN A 1 87 ? 17.877 2.693 4.196 1.00 85.38 87 GLN A O 1
ATOM 689 N N . THR A 1 88 ? 18.418 2.781 2.018 1.00 92.38 88 THR A N 1
ATOM 690 C CA . THR A 1 88 ? 18.581 4.242 2.020 1.00 92.38 88 THR A CA 1
ATOM 691 C C . THR A 1 88 ? 17.230 4.972 2.071 1.00 92.38 88 THR A C 1
ATOM 693 O O . THR A 1 88 ? 16.260 4.521 1.452 1.00 92.38 88 THR A O 1
ATOM 696 N N . PRO A 1 89 ? 17.140 6.132 2.750 1.00 92.31 89 PRO A N 1
ATOM 697 C CA . PRO A 1 89 ? 15.963 7.000 2.710 1.00 92.31 89 PRO A CA 1
ATOM 698 C C . PRO A 1 89 ? 15.433 7.273 1.294 1.00 92.31 89 PRO A C 1
ATOM 700 O O . PRO A 1 89 ? 14.230 7.179 1.063 1.00 92.31 89 PRO A O 1
ATOM 703 N N . VAL A 1 90 ? 16.314 7.533 0.321 1.00 94.88 90 VAL A N 1
ATOM 704 C CA . VAL A 1 90 ? 15.909 7.751 -1.083 1.00 94.88 90 VAL A CA 1
ATOM 705 C C . VAL A 1 90 ? 15.265 6.508 -1.693 1.00 94.88 90 VAL A C 1
ATOM 707 O O . VAL A 1 90 ? 14.263 6.626 -2.392 1.00 94.88 90 VAL A O 1
ATOM 710 N N . GLN A 1 91 ? 15.787 5.310 -1.422 1.00 94.62 91 GLN A N 1
ATOM 711 C CA . GLN A 1 91 ? 15.166 4.074 -1.909 1.00 94.62 91 GLN A CA 1
ATOM 712 C C . GLN A 1 91 ? 13.796 3.824 -1.275 1.00 94.62 91 GLN A C 1
ATOM 714 O O . GLN A 1 91 ? 12.906 3.306 -1.943 1.00 94.62 91 GLN A O 1
ATOM 719 N N . ARG A 1 92 ? 13.582 4.227 -0.019 1.00 94.56 92 ARG A N 1
ATOM 720 C CA . ARG A 1 92 ? 12.251 4.149 0.605 1.00 94.56 92 ARG A CA 1
ATOM 721 C C . ARG A 1 92 ? 11.252 5.086 -0.074 1.00 94.56 92 ARG A C 1
ATOM 723 O O . ARG A 1 92 ? 10.127 4.681 -0.344 1.00 94.56 92 ARG A O 1
ATOM 730 N N . GLU A 1 93 ? 11.678 6.294 -0.430 1.00 95.94 93 GLU A N 1
ATOM 731 C CA . GLU A 1 93 ? 10.860 7.227 -1.219 1.00 95.94 93 GLU A CA 1
ATOM 732 C C . GLU A 1 93 ? 10.594 6.683 -2.637 1.00 95.94 93 GLU A C 1
ATOM 734 O O . GLU A 1 93 ? 9.482 6.786 -3.151 1.00 95.94 93 GLU A O 1
ATOM 739 N N . LEU A 1 94 ? 11.576 6.032 -3.273 1.00 97.12 94 LEU A N 1
ATOM 740 C CA . LEU A 1 94 ? 11.382 5.362 -4.567 1.00 97.12 94 LEU A CA 1
ATOM 741 C C . LEU A 1 94 ? 10.413 4.176 -4.474 1.00 97.12 94 LEU A C 1
ATOM 743 O O . LEU A 1 94 ? 9.667 3.912 -5.418 1.00 97.12 94 LEU A O 1
ATOM 747 N N . LEU A 1 95 ? 10.381 3.466 -3.345 1.00 97.56 95 LEU A N 1
ATOM 748 C CA . LEU A 1 95 ? 9.371 2.439 -3.101 1.00 97.56 95 LEU A CA 1
ATOM 749 C C . LEU A 1 95 ? 7.976 3.066 -2.966 1.00 97.56 95 LEU A C 1
ATOM 751 O O . LEU A 1 95 ? 7.017 2.524 -3.510 1.00 97.56 95 LEU A O 1
ATOM 755 N N . HIS A 1 96 ? 7.858 4.228 -2.320 1.00 96.88 96 HIS A N 1
ATOM 756 C CA . HIS A 1 96 ? 6.599 4.973 -2.276 1.00 96.88 96 HIS A CA 1
ATOM 757 C C . HIS A 1 96 ? 6.146 5.401 -3.681 1.00 96.88 96 HIS A C 1
ATOM 759 O O . HIS A 1 96 ? 4.985 5.218 -4.039 1.00 96.88 96 HIS A O 1
ATOM 765 N N . LEU A 1 97 ? 7.076 5.848 -4.531 1.00 97.88 97 LEU A N 1
ATOM 766 C CA . LEU A 1 97 ? 6.815 6.098 -5.951 1.00 97.88 97 LEU A CA 1
ATOM 767 C C . LEU A 1 97 ? 6.294 4.843 -6.675 1.00 97.88 97 LEU A C 1
ATOM 769 O O . LEU A 1 97 ? 5.313 4.926 -7.414 1.00 97.88 97 LEU A O 1
ATOM 773 N N . CYS A 1 98 ? 6.897 3.673 -6.435 1.00 98.19 98 CYS A N 1
ATOM 774 C CA . CYS A 1 98 ? 6.413 2.404 -6.991 1.00 98.19 98 CYS A CA 1
ATOM 775 C C . CYS A 1 98 ? 5.001 2.063 -6.510 1.00 98.19 98 CYS A C 1
ATOM 777 O O . CYS A 1 98 ? 4.188 1.599 -7.308 1.00 98.19 98 CYS A O 1
ATOM 779 N N . CYS A 1 99 ? 4.699 2.315 -5.236 1.00 98.38 99 CYS A N 1
ATOM 780 C CA . CYS A 1 99 ? 3.363 2.125 -4.688 1.00 98.38 99 CYS A CA 1
ATOM 781 C C . CYS A 1 99 ? 2.339 3.021 -5.372 1.00 98.38 99 CYS A C 1
ATOM 783 O O . CYS A 1 99 ? 1.295 2.522 -5.774 1.00 98.38 99 CYS A O 1
ATOM 785 N N . SER A 1 100 ? 2.641 4.309 -5.556 1.00 98.12 100 SER A N 1
ATOM 786 C CA . SER A 1 100 ? 1.738 5.239 -6.238 1.00 98.12 100 SER A CA 1
ATOM 787 C C . SER A 1 100 ? 1.456 4.794 -7.670 1.00 98.12 100 SER A C 1
ATOM 789 O O . SER A 1 100 ? 0.306 4.795 -8.099 1.00 98.12 100 SER A O 1
ATOM 791 N N . VAL A 1 101 ? 2.475 4.335 -8.406 1.00 98.31 101 VAL A N 1
ATOM 792 C CA . VAL A 1 101 ? 2.271 3.775 -9.751 1.00 98.31 101 VAL A CA 1
ATOM 793 C C . VAL A 1 101 ? 1.413 2.508 -9.695 1.00 98.31 101 VAL A C 1
ATOM 795 O O . VAL A 1 101 ? 0.458 2.386 -10.458 1.00 98.31 101 VAL A O 1
ATOM 798 N N . ALA A 1 102 ? 1.711 1.574 -8.790 1.00 98.38 102 ALA A N 1
ATOM 799 C CA . ALA A 1 102 ? 0.958 0.329 -8.658 1.00 98.38 102 ALA A CA 1
ATOM 800 C C . ALA A 1 102 ? -0.513 0.582 -8.295 1.00 98.38 102 ALA A C 1
ATOM 802 O O . ALA A 1 102 ? -1.403 -0.013 -8.902 1.00 98.38 102 ALA A O 1
ATOM 803 N N . GLN A 1 103 ? -0.767 1.497 -7.357 1.00 98.12 103 GLN A N 1
ATOM 804 C CA . GLN A 1 103 ? -2.104 1.902 -6.935 1.00 98.12 103 GLN A CA 1
ATOM 805 C C . GLN A 1 103 ? -2.888 2.505 -8.103 1.00 98.12 103 GLN A C 1
ATOM 807 O O . GLN A 1 103 ? -4.012 2.083 -8.358 1.00 98.12 103 GLN A O 1
ATOM 812 N N . ARG A 1 104 ? -2.287 3.428 -8.865 1.00 97.69 104 ARG A N 1
ATOM 813 C CA . ARG A 1 104 ? -2.929 3.995 -10.061 1.00 97.69 104 ARG A CA 1
ATOM 814 C C . ARG A 1 104 ? -3.266 2.911 -11.079 1.00 97.69 104 ARG A C 1
ATOM 816 O O . ARG A 1 104 ? -4.369 2.892 -11.606 1.00 97.69 104 ARG A O 1
ATOM 823 N N . GLY A 1 105 ? -2.362 1.959 -11.302 1.00 97.62 105 GLY A N 1
ATOM 824 C CA . GLY A 1 105 ? -2.619 0.823 -12.191 1.00 97.62 105 GLY A CA 1
ATOM 825 C C . GLY A 1 105 ? -3.791 -0.036 -11.715 1.00 97.62 105 GLY A C 1
ATOM 826 O O . GLY A 1 105 ? -4.637 -0.428 -12.517 1.00 97.62 105 GLY A O 1
ATOM 827 N N . ALA A 1 106 ? -3.881 -0.266 -10.404 1.00 97.25 106 ALA A N 1
ATOM 828 C CA . ALA A 1 106 ? -4.970 -0.997 -9.773 1.00 97.25 106 ALA A CA 1
ATOM 829 C C . ALA A 1 106 ? -6.321 -0.258 -9.897 1.00 97.25 106 ALA A C 1
ATOM 831 O O . ALA A 1 106 ? -7.347 -0.866 -10.206 1.00 97.25 106 ALA A O 1
ATOM 832 N N . GLU A 1 107 ? -6.351 1.059 -9.709 1.00 96.31 107 GLU A N 1
ATOM 833 C CA . GLU A 1 107 ? -7.565 1.880 -9.848 1.00 96.31 107 GLU A CA 1
ATOM 834 C C . GLU A 1 107 ? -8.152 1.830 -11.271 1.00 96.31 107 GLU A C 1
ATOM 836 O O . GLU A 1 107 ? -9.362 1.925 -11.446 1.00 96.31 107 GLU A O 1
ATOM 841 N N . MET A 1 108 ? -7.318 1.589 -12.285 1.00 96.00 108 MET A N 1
ATOM 842 C CA . MET A 1 108 ? -7.705 1.623 -13.702 1.00 96.00 108 MET A CA 1
ATOM 843 C C . MET A 1 108 ? -8.135 0.260 -14.270 1.00 96.00 108 MET A C 1
ATOM 845 O O . MET A 1 108 ? -8.582 0.175 -15.418 1.00 96.00 108 MET A O 1
ATOM 849 N N . VAL A 1 109 ? -8.045 -0.814 -13.475 1.00 95.81 109 VAL A N 1
ATOM 850 C CA . VAL A 1 109 ? -8.400 -2.182 -13.904 1.00 95.81 109 VAL A CA 1
ATOM 851 C C . VAL A 1 109 ? -9.856 -2.285 -14.359 1.00 95.81 109 VAL A C 1
ATOM 853 O O . VAL A 1 109 ? -10.144 -2.983 -15.324 1.00 95.81 109 VAL A O 1
ATOM 856 N N . GLU A 1 110 ? -10.790 -1.575 -13.727 1.00 92.25 110 GLU A N 1
ATOM 857 C CA . GLU A 1 110 ? -12.212 -1.648 -14.097 1.00 92.25 110 GLU A CA 1
ATOM 858 C C . GLU A 1 110 ? -12.459 -1.161 -15.537 1.00 92.25 110 GLU A C 1
ATOM 860 O O . GLU A 1 110 ? -13.245 -1.770 -16.278 1.00 92.25 110 GLU A O 1
ATOM 865 N N . GLN A 1 111 ? -11.726 -0.115 -15.942 1.00 93.06 111 GLN A N 1
ATOM 866 C CA . GLN A 1 111 ? -11.776 0.489 -17.273 1.00 93.06 111 GLN A CA 1
ATOM 867 C C . GLN A 1 111 ? -11.039 -0.359 -18.317 1.00 93.06 111 GLN A C 1
ATOM 869 O O . GLN A 1 111 ? -11.528 -0.516 -19.434 1.00 93.06 111 GLN A O 1
ATOM 874 N N . TRP A 1 112 ? -9.867 -0.904 -17.980 1.00 90.94 112 TRP A N 1
ATOM 875 C CA . TRP A 1 112 ? -8.993 -1.577 -18.954 1.00 90.94 112 TRP A CA 1
ATOM 876 C C . TRP A 1 112 ? -9.029 -3.099 -18.923 1.00 90.94 112 TRP A C 1
ATOM 878 O O . TRP A 1 112 ? -8.447 -3.727 -19.801 1.00 90.94 112 TRP A O 1
ATOM 888 N N . LYS A 1 113 ? -9.691 -3.686 -17.926 1.00 91.56 113 LYS A N 1
ATOM 889 C CA . LYS A 1 113 ? -9.742 -5.131 -17.649 1.00 91.56 113 LYS A CA 1
ATOM 890 C C . LYS A 1 113 ? -8.397 -5.776 -17.299 1.00 91.56 113 LYS A C 1
ATOM 892 O O . LYS A 1 113 ? -8.352 -6.979 -17.083 1.00 91.56 113 LYS A O 1
ATOM 897 N N . GLU A 1 114 ? -7.325 -4.994 -17.188 1.00 93.81 114 GLU A N 1
ATOM 898 C CA . GLU A 1 114 ? -6.002 -5.443 -16.753 1.00 93.81 114 GLU A CA 1
ATOM 899 C C . GLU A 1 114 ? -5.252 -4.320 -16.021 1.00 93.81 114 GLU A C 1
ATOM 901 O O . GLU A 1 114 ? -5.462 -3.131 -16.287 1.00 93.81 114 GLU A O 1
ATOM 906 N N . ASN A 1 115 ? -4.327 -4.687 -15.128 1.00 95.94 115 ASN A N 1
ATOM 907 C CA . ASN A 1 115 ? -3.407 -3.736 -14.507 1.00 95.94 115 ASN A CA 1
ATOM 908 C C . ASN A 1 115 ? -2.208 -3.488 -15.441 1.00 95.94 115 ASN A C 1
ATOM 910 O O . ASN A 1 115 ? -1.163 -4.137 -15.346 1.00 95.94 115 ASN A O 1
ATOM 914 N N . LYS A 1 116 ? -2.354 -2.529 -16.365 1.00 96.12 116 LYS A N 1
ATOM 915 C CA . LYS A 1 116 ? -1.316 -2.209 -17.363 1.00 96.12 116 LYS A CA 1
ATOM 916 C C . LYS A 1 116 ? 0.028 -1.836 -16.738 1.00 96.12 116 LYS A C 1
ATOM 918 O O . LYS A 1 116 ? 1.067 -2.172 -17.302 1.00 96.12 116 LYS A O 1
ATOM 923 N N . PHE A 1 117 ? 0.039 -1.161 -15.589 1.00 97.88 117 PHE A N 1
ATOM 924 C CA . PHE A 1 117 ? 1.294 -0.761 -14.947 1.00 97.88 117 PHE A CA 1
ATOM 925 C C . PHE A 1 117 ? 1.989 -1.937 -14.264 1.00 97.88 117 PHE A C 1
ATOM 927 O O . PHE A 1 117 ? 3.210 -2.036 -14.362 1.00 97.88 117 PHE A O 1
ATOM 934 N N . ALA A 1 118 ? 1.240 -2.883 -13.686 1.00 97.19 118 ALA A N 1
ATOM 935 C CA . ALA A 1 118 ? 1.817 -4.142 -13.216 1.00 97.19 118 ALA A CA 1
ATOM 936 C C . ALA A 1 118 ? 2.503 -4.910 -14.360 1.00 97.19 118 ALA A C 1
ATOM 938 O O . ALA A 1 118 ? 3.601 -5.429 -14.168 1.00 97.19 118 ALA A O 1
ATOM 939 N N . LYS A 1 119 ? 1.929 -4.900 -15.573 1.00 97.06 119 LYS A N 1
ATOM 940 C CA . LYS A 1 119 ? 2.570 -5.469 -16.772 1.00 97.06 119 LYS A CA 1
ATOM 941 C C . LYS A 1 119 ? 3.878 -4.756 -17.132 1.00 97.06 119 LYS A C 1
ATOM 943 O O . LYS A 1 119 ? 4.895 -5.418 -17.299 1.00 97.06 119 LYS A O 1
ATOM 948 N N . GLN A 1 120 ? 3.898 -3.419 -17.159 1.00 98.12 120 GLN A N 1
ATOM 949 C CA . GLN A 1 120 ? 5.138 -2.663 -17.413 1.00 98.12 120 GLN A CA 1
ATOM 950 C C . GLN A 1 120 ? 6.226 -2.946 -16.360 1.00 98.12 120 GLN A C 1
ATOM 952 O O . GLN A 1 120 ? 7.406 -3.058 -16.698 1.00 98.12 120 GLN A O 1
ATOM 957 N N . MET A 1 121 ? 5.831 -3.102 -15.091 1.00 98.12 121 MET A N 1
ATOM 958 C CA . MET A 1 121 ? 6.721 -3.481 -13.987 1.00 98.12 121 MET A CA 1
ATOM 959 C C . MET A 1 121 ? 7.191 -4.938 -14.072 1.00 98.12 121 MET A C 1
ATOM 961 O O . MET A 1 121 ? 8.287 -5.257 -13.605 1.00 98.12 121 MET A O 1
ATOM 965 N N . ALA A 1 122 ? 6.383 -5.830 -14.646 1.00 97.19 122 ALA A N 1
ATOM 966 C CA . ALA A 1 122 ? 6.771 -7.205 -14.925 1.00 97.19 122 ALA A CA 1
ATOM 967 C C . ALA A 1 122 ? 7.807 -7.269 -16.049 1.00 97.19 122 ALA A C 1
ATOM 969 O O . ALA A 1 122 ? 8.878 -7.842 -15.852 1.00 97.19 122 ALA A O 1
ATOM 970 N N . ASP A 1 123 ? 7.550 -6.580 -17.162 1.00 97.62 123 ASP A N 1
ATOM 971 C CA . ASP A 1 123 ? 8.445 -6.515 -18.324 1.00 97.62 123 ASP A CA 1
ATOM 972 C C . ASP A 1 123 ? 9.812 -5.890 -17.987 1.00 97.62 123 ASP A C 1
ATOM 974 O O . ASP A 1 123 ? 10.813 -6.140 -18.663 1.00 97.62 123 ASP A O 1
ATOM 978 N N . SER A 1 124 ? 9.880 -5.054 -16.945 1.00 97.81 124 SER A N 1
ATOM 979 C CA . SER A 1 124 ? 11.137 -4.482 -16.454 1.00 97.81 124 SER A CA 1
ATOM 980 C C . SER A 1 124 ? 11.872 -5.347 -15.427 1.00 97.81 124 SER A C 1
ATOM 982 O O . SER A 1 124 ? 13.008 -5.022 -15.089 1.00 97.81 124 SER A O 1
ATOM 984 N N . GLY A 1 125 ? 11.241 -6.395 -14.888 1.00 97.44 125 GLY A N 1
ATOM 985 C CA . GLY A 1 125 ? 11.744 -7.176 -13.751 1.00 97.44 125 GLY A CA 1
ATOM 986 C C . GLY A 1 125 ? 11.541 -6.517 -12.377 1.00 97.44 125 GLY A C 1
ATOM 987 O O . GLY A 1 125 ? 11.903 -7.101 -11.353 1.00 97.44 125 GLY A O 1
ATOM 988 N N . LEU A 1 126 ? 10.929 -5.329 -12.317 1.00 97.00 126 LEU A N 1
ATOM 989 C CA . LEU A 1 126 ? 10.705 -4.597 -11.067 1.00 97.00 126 LEU A CA 1
ATOM 990 C C . LEU A 1 126 ? 9.745 -5.343 -10.129 1.00 97.00 126 LEU A C 1
ATOM 992 O O . LEU A 1 126 ? 10.000 -5.418 -8.925 1.00 97.00 126 LEU A O 1
ATOM 996 N N . ILE A 1 127 ? 8.694 -5.966 -10.676 1.00 96.44 127 ILE A N 1
ATOM 997 C CA . ILE A 1 127 ? 7.748 -6.761 -9.877 1.00 96.44 127 ILE A CA 1
ATOM 998 C C . ILE A 1 127 ? 8.450 -7.919 -9.155 1.00 96.44 127 ILE A C 1
ATOM 1000 O O . ILE A 1 127 ? 8.143 -8.204 -8.000 1.00 96.44 127 ILE A O 1
ATOM 1004 N N . VAL A 1 128 ? 9.437 -8.556 -9.800 1.00 96.44 128 VAL A N 1
ATOM 1005 C CA . VAL A 1 128 ? 10.178 -9.695 -9.239 1.00 96.44 128 VAL A CA 1
ATOM 1006 C C . VAL A 1 128 ? 11.042 -9.236 -8.070 1.00 96.44 128 VAL A C 1
ATOM 1008 O O . VAL A 1 128 ? 11.048 -9.884 -7.022 1.00 96.44 128 VAL A O 1
ATOM 1011 N N . LYS A 1 129 ? 11.724 -8.091 -8.208 1.00 96.69 129 LYS A N 1
ATOM 1012 C CA . LYS A 1 129 ? 12.524 -7.490 -7.130 1.00 96.69 129 LYS A CA 1
ATOM 1013 C C . LYS A 1 129 ? 11.652 -7.143 -5.918 1.00 96.69 129 LYS A C 1
ATOM 1015 O O . LYS A 1 129 ? 11.992 -7.531 -4.800 1.00 96.69 129 LYS A O 1
ATOM 1020 N N . ILE A 1 130 ? 10.512 -6.481 -6.137 1.00 96.81 130 ILE A N 1
ATOM 1021 C CA . ILE A 1 130 ? 9.577 -6.086 -5.068 1.00 96.81 130 ILE A CA 1
ATOM 1022 C C . ILE A 1 130 ? 8.942 -7.315 -4.411 1.00 96.81 130 ILE A C 1
ATOM 1024 O O . ILE A 1 130 ? 8.923 -7.403 -3.184 1.00 96.81 130 ILE A O 1
ATOM 1028 N N . CYS A 1 131 ? 8.498 -8.302 -5.193 1.00 96.25 131 CYS A N 1
ATOM 1029 C CA . CYS A 1 131 ? 7.952 -9.559 -4.676 1.00 96.25 131 CYS A CA 1
ATOM 1030 C C . CYS A 1 131 ? 8.981 -10.308 -3.817 1.00 96.25 131 CYS A C 1
ATOM 1032 O O . CYS A 1 131 ? 8.655 -10.766 -2.724 1.00 96.25 131 CYS A O 1
ATOM 1034 N N . THR A 1 132 ? 10.227 -10.415 -4.288 1.00 96.31 132 THR A N 1
ATOM 1035 C CA . THR A 1 132 ? 11.305 -11.102 -3.560 1.00 96.31 132 THR A CA 1
ATOM 1036 C C . THR A 1 132 ? 11.573 -10.417 -2.223 1.00 96.31 132 THR A C 1
ATOM 1038 O O . THR A 1 132 ? 11.607 -11.079 -1.189 1.00 96.31 132 THR A O 1
ATOM 1041 N N . CYS A 1 133 ? 11.697 -9.086 -2.225 1.00 96.38 133 CYS A N 1
ATOM 1042 C CA . CYS A 1 133 ? 11.904 -8.309 -1.005 1.00 96.38 133 CYS A CA 1
ATOM 1043 C C . CYS A 1 133 ? 10.719 -8.450 -0.034 1.00 96.38 133 CYS A C 1
ATOM 1045 O O . CYS A 1 133 ? 10.921 -8.750 1.139 1.00 96.38 133 CYS A O 1
ATOM 1047 N N . THR A 1 134 ? 9.486 -8.353 -0.541 1.00 97.31 134 THR A N 1
ATOM 1048 C CA . THR A 1 134 ? 8.257 -8.493 0.258 1.00 97.31 134 THR A CA 1
ATOM 1049 C C . THR A 1 134 ? 8.187 -9.853 0.951 1.00 97.31 134 THR A C 1
ATOM 1051 O O . THR A 1 134 ? 7.968 -9.918 2.158 1.00 97.31 134 THR A O 1
ATOM 1054 N N . VAL A 1 135 ? 8.430 -10.951 0.225 1.00 97.44 135 VAL A N 1
ATOM 1055 C CA . VAL A 1 135 ? 8.410 -12.306 0.802 1.00 97.44 135 VAL A CA 1
ATOM 1056 C C . VAL A 1 135 ? 9.513 -12.485 1.847 1.00 97.44 135 VAL A C 1
ATOM 1058 O O . VAL A 1 135 ? 9.258 -13.071 2.900 1.00 97.44 135 VAL A O 1
ATOM 1061 N N . LEU A 1 136 ? 10.724 -11.980 1.591 1.00 96.12 136 LEU A N 1
ATOM 1062 C CA . LEU A 1 136 ? 11.828 -12.054 2.551 1.00 96.12 136 LEU A CA 1
ATOM 1063 C C . LEU A 1 136 ? 11.502 -11.305 3.849 1.00 96.12 136 LEU A C 1
ATOM 1065 O O . LEU A 1 136 ? 11.679 -11.868 4.929 1.00 96.12 136 LEU A O 1
ATOM 1069 N N . GLU A 1 137 ? 10.994 -10.077 3.760 1.00 96.38 137 GLU A N 1
ATOM 1070 C CA . GLU A 1 137 ? 10.646 -9.275 4.938 1.00 96.38 137 GLU A CA 1
ATOM 1071 C C . GLU A 1 137 ? 9.443 -9.847 5.701 1.00 96.38 137 GLU A C 1
ATOM 1073 O O . GLU A 1 137 ? 9.482 -9.924 6.929 1.00 96.38 137 GLU A O 1
ATOM 1078 N N . LEU A 1 138 ? 8.422 -10.362 5.005 1.00 97.06 138 LEU A N 1
ATOM 1079 C CA . LEU A 1 138 ? 7.300 -11.062 5.643 1.00 97.06 138 LEU A CA 1
ATOM 1080 C C . LEU A 1 138 ? 7.757 -12.318 6.392 1.00 97.06 138 LEU A C 1
ATOM 1082 O O . LEU A 1 138 ? 7.308 -12.565 7.511 1.00 97.06 138 LEU A O 1
ATOM 1086 N N . LYS A 1 139 ? 8.677 -13.102 5.816 1.00 96.75 139 LYS A N 1
ATOM 1087 C CA . LYS A 1 139 ? 9.256 -14.277 6.487 1.00 96.75 139 LYS A CA 1
ATOM 1088 C C . LYS A 1 139 ? 10.080 -13.882 7.710 1.00 96.75 139 LYS A C 1
ATOM 1090 O O . LYS A 1 139 ? 9.927 -14.506 8.758 1.00 96.75 139 LYS A O 1
ATOM 1095 N N . LYS A 1 140 ? 10.910 -12.836 7.613 1.00 95.25 140 LYS A N 1
ATOM 1096 C CA . LYS A 1 140 ? 11.656 -12.297 8.763 1.00 95.25 140 LYS A CA 1
ATOM 1097 C C . LYS A 1 140 ? 10.703 -11.876 9.877 1.00 95.25 140 LYS A C 1
ATOM 1099 O O . LYS A 1 140 ? 10.847 -12.346 11.000 1.00 95.25 140 LYS A O 1
ATOM 1104 N N . TRP A 1 141 ? 9.699 -11.061 9.560 1.00 95.94 141 TRP A N 1
ATOM 1105 C CA . TRP A 1 141 ? 8.685 -10.617 10.517 1.00 95.94 141 TRP A CA 1
ATOM 1106 C C . TRP A 1 141 ? 7.936 -11.794 11.165 1.00 95.94 141 TRP A C 1
ATOM 1108 O O . TRP A 1 141 ? 7.794 -11.841 12.390 1.00 95.94 141 TRP A O 1
ATOM 1118 N N . ARG A 1 142 ? 7.538 -12.799 10.373 1.00 92.75 142 ARG A N 1
ATOM 1119 C CA . ARG A 1 142 ? 6.887 -14.018 10.876 1.00 92.75 142 ARG A CA 1
ATOM 1120 C C . ARG A 1 142 ? 7.781 -14.789 11.851 1.00 92.75 142 ARG A C 1
A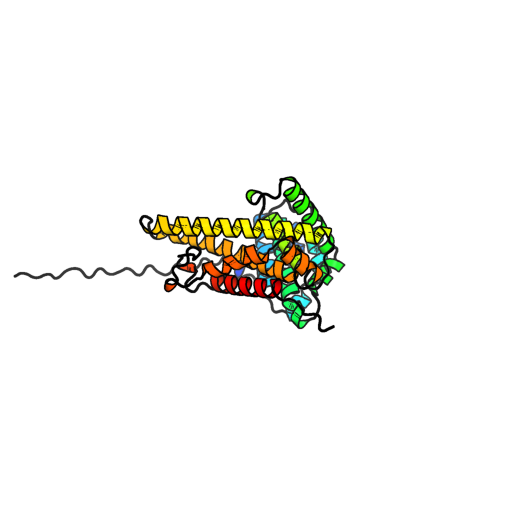TOM 1122 O O . ARG A 1 142 ? 7.293 -15.233 12.888 1.00 92.75 142 ARG A O 1
ATOM 1129 N N . ASN A 1 143 ? 9.079 -14.897 11.562 1.00 92.44 143 ASN A N 1
ATOM 1130 C CA . ASN A 1 143 ? 10.053 -15.566 12.432 1.00 92.44 143 ASN A CA 1
ATOM 1131 C C . ASN A 1 143 ? 10.237 -14.857 13.785 1.00 92.44 143 ASN A C 1
ATOM 1133 O O . ASN A 1 143 ? 10.601 -15.505 14.762 1.00 92.44 143 ASN A O 1
ATOM 1137 N N . PHE A 1 144 ? 9.921 -13.562 13.881 1.00 89.94 144 PHE A N 1
ATOM 1138 C CA . PHE A 1 144 ? 9.864 -12.826 15.151 1.00 89.94 144 PHE A CA 1
ATOM 1139 C C . PHE A 1 144 ? 8.516 -12.961 15.886 1.00 89.94 144 PHE A C 1
ATOM 1141 O O . PHE A 1 144 ? 8.195 -12.167 16.773 1.00 89.94 144 PHE A O 1
ATOM 1148 N N . GLY A 1 145 ? 7.710 -13.966 15.533 1.00 86.00 145 GLY A N 1
ATOM 1149 C CA . GLY A 1 145 ? 6.441 -14.266 16.195 1.00 86.00 145 GLY A CA 1
ATOM 1150 C C . GLY A 1 145 ? 5.267 -13.411 15.721 1.00 86.00 145 GLY A C 1
ATOM 1151 O O . GLY A 1 145 ? 4.268 -13.332 16.426 1.00 86.00 145 GLY A O 1
ATOM 1152 N N . SER A 1 146 ? 5.367 -12.774 14.547 1.00 86.12 146 SER A N 1
ATOM 1153 C CA . SER A 1 146 ? 4.280 -11.978 13.943 1.00 86.12 146 SER A CA 1
ATOM 1154 C C . SER A 1 146 ? 3.733 -10.879 14.865 1.00 86.12 146 SER A C 1
ATOM 1156 O O . SER A 1 146 ? 2.542 -10.566 14.859 1.00 86.12 146 SER A O 1
ATOM 1158 N N . ARG A 1 147 ? 4.604 -10.300 15.698 1.00 82.06 147 ARG A N 1
ATOM 1159 C CA . ARG A 1 147 ? 4.206 -9.257 16.640 1.00 82.06 147 ARG A CA 1
ATOM 1160 C C . ARG A 1 147 ? 3.928 -7.943 15.912 1.00 82.06 147 ARG A C 1
ATOM 1162 O O . ARG A 1 147 ? 4.662 -7.552 15.002 1.00 82.06 147 ARG A O 1
ATOM 1169 N N . SER A 1 148 ? 2.877 -7.252 16.337 1.00 81.44 148 SER A N 1
ATOM 1170 C CA . SER A 1 148 ? 2.425 -6.003 15.723 1.00 81.44 148 SER A CA 1
ATOM 1171 C C . SER A 1 148 ? 3.394 -4.839 15.905 1.00 81.44 148 SER A C 1
ATOM 1173 O O . SER A 1 148 ? 3.535 -4.022 15.003 1.00 81.44 148 SER A O 1
ATOM 1175 N N . ASP A 1 149 ? 4.102 -4.780 17.033 1.00 83.38 149 ASP A N 1
ATOM 1176 C CA . ASP A 1 149 ? 5.104 -3.751 17.326 1.00 83.38 149 ASP A CA 1
ATOM 1177 C C . ASP A 1 149 ? 6.356 -3.845 16.438 1.00 83.38 149 ASP A C 1
ATOM 1179 O O . ASP A 1 149 ? 7.164 -2.922 16.413 1.00 83.38 149 ASP A O 1
ATOM 1183 N N . LEU A 1 150 ? 6.497 -4.937 15.682 1.00 85.75 150 LEU A N 1
ATOM 1184 C CA . LEU A 1 150 ? 7.590 -5.161 14.736 1.00 85.75 150 LEU A CA 1
ATOM 1185 C C . LEU A 1 150 ? 7.205 -4.848 13.281 1.00 85.75 150 LEU A C 1
ATOM 1187 O O . LEU A 1 150 ? 8.028 -5.020 12.381 1.00 85.75 150 LEU A O 1
ATOM 1191 N N . ILE A 1 151 ? 5.967 -4.410 13.026 1.00 92.62 151 ILE A N 1
ATOM 1192 C CA . ILE A 1 151 ? 5.528 -4.013 11.686 1.00 92.62 151 ILE A CA 1
ATOM 1193 C C . ILE A 1 151 ? 6.074 -2.613 11.394 1.00 92.62 151 ILE A C 1
ATOM 1195 O O . ILE A 1 151 ? 5.564 -1.615 11.894 1.00 92.62 151 ILE A O 1
ATOM 1199 N N . SER A 1 152 ? 7.129 -2.548 10.584 1.00 94.00 152 SER A N 1
ATOM 1200 C CA . SER A 1 152 ? 7.736 -1.283 10.164 1.00 94.00 152 SER A CA 1
ATOM 1201 C C . SER A 1 152 ? 6.989 -0.638 8.993 1.00 94.00 152 SER A C 1
ATOM 1203 O O . SER A 1 152 ? 6.406 -1.338 8.161 1.00 94.00 152 SER A O 1
ATOM 1205 N N . ASP A 1 153 ? 7.103 0.686 8.857 1.00 93.56 153 ASP A N 1
ATOM 1206 C CA . ASP A 1 153 ? 6.578 1.438 7.703 1.00 93.56 153 ASP A CA 1
ATOM 1207 C C . ASP A 1 153 ? 7.110 0.901 6.370 1.00 93.56 153 ASP A C 1
ATOM 1209 O O . ASP A 1 153 ? 6.398 0.866 5.370 1.00 93.56 153 ASP A O 1
ATOM 1213 N N . PHE A 1 154 ? 8.357 0.423 6.361 1.00 95.06 154 PHE A N 1
ATOM 1214 C CA . PHE A 1 154 ? 8.961 -0.202 5.189 1.00 95.06 154 PHE A CA 1
ATOM 1215 C C . PHE A 1 154 ? 8.238 -1.495 4.787 1.00 95.06 154 PHE A C 1
ATOM 1217 O O . PHE A 1 154 ? 7.898 -1.668 3.617 1.00 95.06 154 PHE A O 1
ATOM 1224 N N . LEU A 1 155 ? 7.961 -2.379 5.753 1.00 96.56 155 LEU A N 1
ATOM 1225 C CA . LEU A 1 155 ? 7.220 -3.614 5.498 1.00 96.56 155 LEU A CA 1
ATOM 1226 C C . LEU A 1 155 ? 5.793 -3.315 5.029 1.00 96.56 155 LEU A C 1
ATOM 1228 O O . LEU A 1 155 ? 5.337 -3.930 4.066 1.00 96.56 155 LEU A O 1
ATOM 1232 N N . ILE A 1 156 ? 5.114 -2.351 5.663 1.00 96.81 156 ILE A N 1
ATOM 1233 C CA . ILE A 1 156 ? 3.792 -1.889 5.219 1.00 96.81 156 ILE A CA 1
ATOM 1234 C C . ILE A 1 156 ? 3.885 -1.457 3.757 1.00 96.81 156 ILE A C 1
ATOM 1236 O O . ILE A 1 156 ? 3.181 -2.000 2.911 1.00 96.81 156 ILE A O 1
ATOM 1240 N N . GLN A 1 157 ? 4.810 -0.556 3.429 1.00 97.31 157 GLN A N 1
ATOM 1241 C CA . GLN A 1 157 ? 4.948 -0.015 2.084 1.00 97.31 157 GLN A CA 1
ATOM 1242 C C . GLN A 1 157 ? 5.239 -1.097 1.029 1.00 97.31 157 GLN A C 1
ATOM 1244 O O . GLN A 1 157 ? 4.678 -1.034 -0.068 1.00 97.31 157 GLN A O 1
ATOM 1249 N N . LEU A 1 158 ? 6.063 -2.102 1.348 1.00 97.50 158 LEU A N 1
ATOM 1250 C CA . LEU A 1 158 ? 6.301 -3.263 0.481 1.00 97.50 158 LEU A CA 1
ATOM 1251 C C . LEU A 1 158 ? 5.016 -4.054 0.227 1.00 97.50 158 LEU A C 1
ATOM 1253 O O . LEU A 1 158 ? 4.679 -4.317 -0.927 1.00 97.50 158 LEU A O 1
ATOM 1257 N N . VAL A 1 159 ? 4.281 -4.393 1.291 1.00 98.31 159 VAL A N 1
ATOM 1258 C CA . VAL A 1 159 ? 3.037 -5.167 1.186 1.00 98.31 159 VAL A CA 1
ATOM 1259 C C . VAL A 1 159 ? 1.974 -4.409 0.398 1.00 98.31 159 VAL A C 1
ATOM 1261 O O . VAL A 1 159 ? 1.332 -5.009 -0.464 1.00 98.31 159 VAL A O 1
ATOM 1264 N N . LEU A 1 160 ? 1.814 -3.102 0.631 1.00 98.38 160 LEU A N 1
ATOM 1265 C CA . LEU A 1 160 ? 0.891 -2.264 -0.138 1.00 98.38 160 LEU A CA 1
ATOM 1266 C C . LEU A 1 160 ? 1.250 -2.279 -1.623 1.00 98.38 160 LEU A C 1
ATOM 1268 O O . LEU A 1 160 ? 0.411 -2.596 -2.463 1.00 98.38 160 LEU A O 1
ATOM 1272 N N . THR A 1 161 ? 2.520 -2.003 -1.933 1.00 98.44 161 THR A N 1
ATOM 1273 C CA . THR A 1 161 ? 3.022 -1.966 -3.311 1.00 98.44 161 THR A CA 1
ATOM 1274 C C . THR A 1 161 ? 2.776 -3.295 -4.016 1.00 98.44 161 THR A C 1
ATOM 1276 O O . THR A 1 161 ? 2.230 -3.319 -5.118 1.00 98.44 161 THR A O 1
ATOM 1279 N N . TYR A 1 162 ? 3.141 -4.405 -3.367 1.00 98.19 162 TYR A N 1
ATOM 1280 C CA . TYR A 1 162 ? 2.940 -5.738 -3.917 1.00 98.19 162 TYR A CA 1
ATOM 1281 C C . TYR A 1 162 ? 1.453 -6.029 -4.134 1.00 98.19 162 TYR A C 1
ATOM 1283 O O . TYR A 1 162 ? 1.070 -6.418 -5.229 1.00 98.19 162 TYR A O 1
ATOM 1291 N N . SER A 1 163 ? 0.598 -5.767 -3.147 1.00 98.06 163 SER A N 1
ATOM 1292 C CA . SER A 1 163 ? -0.836 -6.068 -3.232 1.00 98.06 163 SER A CA 1
ATOM 1293 C C . SER A 1 163 ? -1.540 -5.279 -4.342 1.00 98.06 163 SER A C 1
ATOM 1295 O O . SER A 1 163 ? -2.346 -5.847 -5.074 1.00 98.06 163 SER A O 1
ATOM 1297 N N . PHE A 1 164 ? -1.181 -4.007 -4.560 1.00 98.31 164 PHE A N 1
ATOM 1298 C CA . PHE A 1 164 ? -1.695 -3.240 -5.701 1.00 98.31 164 PHE A CA 1
ATOM 1299 C C . PHE A 1 164 ? -1.247 -3.812 -7.053 1.00 98.31 164 PHE A C 1
ATOM 1301 O O . PHE A 1 164 ? -2.044 -3.877 -7.989 1.00 98.31 164 PHE A O 1
ATOM 1308 N N . MET A 1 165 ? 0.006 -4.272 -7.165 1.00 96.94 165 MET A N 1
ATOM 1309 C CA . MET A 1 165 ? 0.489 -4.945 -8.381 1.00 96.94 165 MET A CA 1
ATOM 1310 C C . MET A 1 165 ? -0.252 -6.254 -8.657 1.00 96.94 165 MET A C 1
ATOM 1312 O O . MET A 1 165 ? -0.311 -6.671 -9.808 1.00 96.94 165 MET A O 1
ATOM 1316 N N . GLN A 1 166 ? -0.791 -6.897 -7.617 1.00 95.31 166 GLN A N 1
ATOM 1317 C CA . GLN A 1 166 ? -1.481 -8.179 -7.730 1.00 95.31 166 GLN A CA 1
ATOM 1318 C C . GLN A 1 166 ? -2.977 -8.054 -8.066 1.00 95.31 166 GLN A C 1
ATOM 1320 O O . GLN A 1 166 ? -3.664 -9.073 -8.155 1.00 95.31 166 GLN A O 1
ATOM 1325 N N . LYS A 1 167 ? -3.499 -6.837 -8.282 1.00 95.00 167 LYS A N 1
ATOM 1326 C CA . LYS A 1 167 ? -4.896 -6.672 -8.702 1.00 95.00 167 LYS A CA 1
ATOM 1327 C C . LYS A 1 167 ? -5.161 -7.404 -10.019 1.00 95.00 167 LYS A C 1
ATOM 1329 O O . LYS A 1 167 ? -4.425 -7.200 -10.985 1.00 95.00 167 LYS A O 1
ATOM 1334 N N . ALA A 1 168 ? -6.231 -8.200 -10.052 1.00 88.06 168 ALA A N 1
ATOM 1335 C CA . ALA A 1 168 ? -6.596 -9.081 -11.163 1.00 88.06 168 ALA A CA 1
ATOM 1336 C C . ALA A 1 168 ? -5.543 -10.158 -11.517 1.00 88.06 168 ALA A C 1
ATOM 1338 O O . ALA A 1 168 ? -5.488 -10.622 -12.656 1.00 88.06 168 ALA A O 1
ATOM 1339 N N . THR A 1 169 ? -4.718 -10.581 -10.552 1.00 88.62 169 THR A N 1
ATOM 1340 C CA . THR A 1 169 ? -3.813 -11.736 -10.699 1.00 88.62 169 THR A CA 1
ATOM 1341 C C . THR A 1 169 ? -3.985 -12.729 -9.558 1.00 88.62 169 THR A C 1
ATOM 1343 O O . THR A 1 169 ? -4.328 -12.356 -8.439 1.00 88.62 169 THR A O 1
ATOM 1346 N N . GLU A 1 170 ? -3.736 -14.006 -9.840 1.00 88.06 170 GLU A N 1
ATOM 1347 C CA . GLU A 1 170 ? -3.794 -15.064 -8.834 1.00 88.06 170 GLU A CA 1
ATOM 1348 C C . GLU A 1 170 ? -2.574 -15.024 -7.907 1.00 88.06 170 GLU A C 1
ATOM 1350 O O . GLU A 1 170 ? -1.428 -14.856 -8.339 1.00 88.06 170 GLU A O 1
ATOM 1355 N N . LEU A 1 171 ? -2.822 -15.229 -6.614 1.00 90.88 171 LEU A N 1
ATOM 1356 C CA . LEU A 1 171 ? -1.780 -15.403 -5.612 1.00 90.88 171 LEU A CA 1
ATOM 1357 C C . LEU A 1 171 ? -1.509 -16.892 -5.406 1.00 90.88 171 LEU A C 1
ATOM 1359 O O . LEU A 1 171 ? -2.430 -17.685 -5.271 1.00 90.88 171 LEU A O 1
ATOM 1363 N N . GLY A 1 172 ? -0.233 -17.267 -5.321 1.00 91.50 172 GLY A N 1
ATOM 1364 C CA . GLY A 1 172 ? 0.132 -18.608 -4.863 1.00 91.50 172 GLY A CA 1
ATOM 1365 C C . GLY A 1 172 ? -0.064 -18.761 -3.351 1.00 91.50 172 GLY A C 1
ATOM 1366 O O . GLY A 1 172 ? 0.179 -17.806 -2.604 1.00 91.50 172 GLY A O 1
ATOM 1367 N N . ASP A 1 173 ? -0.406 -19.972 -2.907 1.00 92.44 173 ASP A N 1
ATOM 1368 C CA . ASP A 1 173 ? -0.775 -20.312 -1.522 1.00 92.44 173 ASP A CA 1
ATOM 1369 C C . ASP A 1 173 ? 0.173 -19.743 -0.458 1.00 92.44 173 ASP A C 1
ATOM 1371 O O . ASP A 1 173 ? -0.262 -19.127 0.516 1.00 92.44 173 ASP A O 1
ATOM 1375 N N . GLU A 1 174 ? 1.490 -19.887 -0.645 1.00 94.75 174 GLU A N 1
ATOM 1376 C CA . GLU A 1 174 ? 2.476 -19.384 0.321 1.00 94.75 174 GLU A CA 1
ATOM 1377 C C . GLU A 1 174 ? 2.371 -17.860 0.495 1.00 94.75 174 GLU A C 1
ATOM 1379 O O . GLU A 1 174 ? 2.387 -17.343 1.615 1.00 94.75 174 GLU A O 1
ATOM 1384 N N . LYS A 1 175 ? 2.249 -17.123 -0.615 1.00 95.31 175 LYS A N 1
ATOM 1385 C CA . LYS A 1 175 ? 2.163 -15.657 -0.592 1.00 95.31 175 LYS A CA 1
ATOM 1386 C C . LYS A 1 175 ? 0.836 -15.216 0.007 1.00 95.31 175 LYS A C 1
ATOM 1388 O O . LYS A 1 175 ? 0.816 -14.288 0.810 1.00 95.31 175 LYS A O 1
ATOM 1393 N N . GLN A 1 176 ? -0.241 -15.916 -0.334 1.00 95.19 176 GLN A N 1
ATOM 1394 C CA . GLN A 1 176 ? -1.567 -15.695 0.225 1.00 95.19 176 GLN A CA 1
ATOM 1395 C C . GLN A 1 176 ? -1.570 -15.852 1.751 1.00 95.19 176 GLN A C 1
ATOM 1397 O O . GLN A 1 176 ? -2.053 -14.963 2.451 1.00 95.19 176 GLN A O 1
ATOM 1402 N N . GLN A 1 177 ? -0.958 -16.911 2.289 1.00 95.19 177 GLN A N 1
ATOM 1403 C CA . GLN A 1 177 ? -0.843 -17.108 3.739 1.00 95.19 177 GLN A CA 1
ATOM 1404 C C . GLN A 1 177 ? -0.012 -16.011 4.418 1.00 95.19 177 GLN A C 1
ATOM 1406 O O . GLN A 1 177 ? -0.394 -15.507 5.479 1.00 95.19 177 GLN A O 1
ATOM 1411 N N . LEU A 1 178 ? 1.124 -15.622 3.823 1.00 96.62 178 LEU A N 1
ATOM 1412 C CA . LEU A 1 178 ? 1.976 -14.558 4.367 1.00 96.62 178 LEU A CA 1
ATOM 1413 C C . LEU A 1 178 ? 1.239 -13.213 4.409 1.00 96.62 178 LEU A C 1
ATOM 1415 O O . LEU A 1 178 ? 1.270 -12.534 5.436 1.00 96.62 178 LEU A O 1
ATOM 1419 N N . LEU A 1 179 ? 0.547 -12.853 3.324 1.00 97.12 179 LEU A N 1
ATOM 1420 C CA . LEU A 1 179 ? -0.242 -11.625 3.239 1.00 97.12 179 LEU A CA 1
ATOM 1421 C C . LEU A 1 179 ? -1.428 -11.645 4.205 1.00 97.12 179 LEU A C 1
ATOM 1423 O O . LEU A 1 179 ? -1.638 -10.663 4.910 1.00 97.12 179 LEU A O 1
ATOM 1427 N N . SER A 1 180 ? -2.159 -12.757 4.302 1.00 95.88 180 SER A N 1
ATOM 1428 C CA . SER A 1 180 ? -3.296 -12.883 5.228 1.00 95.88 180 SER A CA 1
ATOM 1429 C C . SER A 1 180 ? -2.855 -12.721 6.685 1.00 95.88 180 SER A C 1
ATOM 1431 O O . SER A 1 180 ? -3.454 -11.958 7.444 1.00 95.88 180 SER A O 1
ATOM 1433 N N . THR A 1 181 ? -1.744 -13.367 7.061 1.00 96.12 181 THR A N 1
ATOM 1434 C CA . THR A 1 181 ? -1.144 -13.229 8.399 1.00 96.12 181 THR A CA 1
ATOM 1435 C C . THR A 1 181 ? -0.763 -11.776 8.680 1.00 96.12 181 THR A C 1
ATOM 1437 O O . THR A 1 181 ? -1.074 -11.247 9.749 1.00 96.12 181 THR A O 1
ATOM 1440 N N . PHE A 1 182 ? -0.120 -11.119 7.710 1.00 97.50 182 PHE A N 1
ATOM 1441 C CA . PHE A 1 182 ? 0.265 -9.716 7.820 1.00 97.50 182 PHE A CA 1
ATOM 1442 C C . PHE A 1 182 ? -0.944 -8.794 7.979 1.00 97.50 182 PHE A C 1
ATOM 1444 O O . PHE A 1 182 ? -0.986 -8.027 8.937 1.00 97.50 182 PHE A O 1
ATOM 1451 N N . TYR A 1 183 ? -1.937 -8.876 7.089 1.00 97.56 183 TYR A N 1
ATOM 1452 C CA . TYR A 1 183 ? -3.107 -7.998 7.126 1.00 97.56 183 TYR A CA 1
ATOM 1453 C C . TYR A 1 183 ? -3.904 -8.177 8.417 1.00 97.56 183 TYR A C 1
ATOM 1455 O O . TYR A 1 183 ? -4.280 -7.176 9.025 1.00 97.56 183 TYR A O 1
ATOM 1463 N N . LYS A 1 184 ? -4.087 -9.417 8.896 1.00 96.19 184 LYS A N 1
ATOM 1464 C CA . LYS A 1 184 ? -4.732 -9.677 10.192 1.00 96.19 184 LYS A CA 1
ATOM 1465 C C . LYS A 1 184 ? -3.988 -8.974 11.330 1.00 96.19 184 LYS A C 1
ATOM 1467 O O . LYS A 1 184 ? -4.597 -8.219 12.084 1.00 96.19 184 LYS A O 1
ATOM 1472 N N . ALA A 1 185 ? -2.673 -9.177 11.433 1.00 96.12 185 ALA A N 1
ATOM 1473 C CA . ALA A 1 185 ? -1.866 -8.576 12.494 1.00 96.12 185 ALA A CA 1
ATOM 1474 C C . ALA A 1 185 ? -1.818 -7.042 12.401 1.00 96.12 185 ALA A C 1
ATOM 1476 O O . ALA A 1 185 ? -1.966 -6.361 13.415 1.00 96.12 185 ALA A O 1
ATOM 1477 N N . HIS A 1 186 ? -1.646 -6.497 11.195 1.00 95.50 186 HIS A N 1
ATOM 1478 C CA . HIS A 1 186 ? -1.577 -5.060 10.941 1.00 95.50 186 HIS A CA 1
ATOM 1479 C C . HIS A 1 186 ? -2.894 -4.352 11.286 1.00 95.50 186 HIS A C 1
ATOM 1481 O O . HIS A 1 186 ? -2.892 -3.354 12.008 1.00 95.50 186 HIS A O 1
ATOM 1487 N N . LEU A 1 187 ? -4.028 -4.892 10.832 1.00 95.69 187 LEU A N 1
ATOM 1488 C CA . LEU A 1 187 ? -5.342 -4.302 11.083 1.00 95.69 187 LEU A CA 1
ATOM 1489 C C . LEU A 1 187 ? -5.752 -4.420 12.560 1.00 95.69 187 LEU A C 1
ATOM 1491 O O . LEU A 1 187 ? -6.289 -3.459 13.110 1.00 95.69 187 LEU A O 1
ATOM 1495 N N . LEU A 1 188 ? -5.432 -5.534 13.233 1.00 94.56 188 LEU A N 1
ATOM 1496 C CA . LEU A 1 188 ? -5.649 -5.681 14.680 1.00 94.56 188 LEU A CA 1
ATOM 1497 C C . LEU A 1 188 ? -4.830 -4.664 15.479 1.00 94.56 188 LEU A C 1
ATOM 1499 O O . LEU A 1 188 ? -5.366 -3.977 16.347 1.00 94.56 188 LEU A O 1
ATOM 1503 N N . ALA A 1 189 ? -3.541 -4.525 15.153 1.00 92.44 189 ALA A N 1
ATOM 1504 C CA . ALA A 1 189 ? -2.657 -3.552 15.791 1.00 92.44 189 ALA A CA 1
ATOM 1505 C C . ALA A 1 189 ? -3.211 -2.132 15.692 1.00 92.44 189 ALA A C 1
ATOM 1507 O O . ALA A 1 189 ? -3.164 -1.352 16.647 1.00 92.44 189 ALA A O 1
ATOM 1508 N N . TYR A 1 190 ? -3.744 -1.808 14.519 1.00 90.00 190 TYR A N 1
ATOM 1509 C CA . TYR A 1 190 ? -4.313 -0.510 14.257 1.00 90.00 190 TYR A CA 1
ATOM 1510 C C . TYR A 1 190 ? -5.629 -0.282 14.998 1.00 90.00 190 TYR A C 1
ATOM 1512 O O . TYR A 1 190 ? -5.801 0.761 15.629 1.00 90.00 190 TYR A O 1
ATOM 1520 N N . HIS A 1 191 ? -6.532 -1.262 14.976 1.00 90.12 191 HIS A N 1
ATOM 1521 C CA . HIS A 1 191 ? -7.770 -1.224 15.745 1.00 90.12 191 HIS A CA 1
ATOM 1522 C C . HIS A 1 191 ? -7.483 -0.983 17.237 1.00 90.12 191 HIS A C 1
ATOM 1524 O O . HIS A 1 191 ? -8.031 -0.056 17.837 1.00 90.12 191 HIS A O 1
ATOM 1530 N N . ASP A 1 192 ? -6.536 -1.722 17.820 1.00 90.56 192 ASP A N 1
ATOM 1531 C CA . ASP A 1 192 ? -6.117 -1.538 19.211 1.00 90.56 192 ASP A CA 1
ATOM 1532 C C . ASP A 1 192 ? -5.501 -0.160 19.466 1.00 90.56 192 ASP A C 1
ATOM 1534 O O . ASP A 1 192 ? -5.733 0.453 20.515 1.00 90.56 192 ASP A O 1
ATOM 1538 N N . CYS A 1 193 ? -4.707 0.344 18.518 1.00 89.19 193 CYS A N 1
ATOM 1539 C CA . CYS A 1 193 ? -4.146 1.686 18.588 1.00 89.19 193 CYS A CA 1
ATOM 1540 C C . CYS A 1 193 ? -5.254 2.746 18.614 1.00 89.19 193 CYS A C 1
ATOM 1542 O O . CYS A 1 193 ? -5.226 3.634 19.468 1.00 89.19 193 CYS A O 1
ATOM 1544 N N . LEU A 1 194 ? -6.249 2.642 17.732 1.00 84.56 194 LEU A N 1
ATOM 1545 C CA . LEU A 1 194 ? -7.373 3.570 17.697 1.00 84.56 194 LEU A CA 1
ATOM 1546 C C . LEU A 1 194 ? -8.211 3.503 18.972 1.00 84.56 194 LEU A C 1
ATOM 1548 O O . LEU A 1 194 ? -8.507 4.546 19.549 1.00 84.56 194 LEU A O 1
ATOM 1552 N N . LEU A 1 195 ? -8.523 2.308 19.481 1.00 84.81 195 LEU A N 1
ATOM 1553 C CA . LEU A 1 195 ? -9.251 2.161 20.745 1.00 84.81 195 LEU A CA 1
ATOM 1554 C C . LEU A 1 195 ? -8.506 2.793 21.927 1.00 84.81 195 LEU A C 1
ATOM 1556 O O . LEU A 1 195 ? -9.128 3.388 22.812 1.00 84.81 195 LEU A O 1
ATOM 1560 N N . LYS A 1 196 ? -7.173 2.688 21.962 1.00 88.62 196 LYS A N 1
ATOM 1561 C CA . LYS A 1 196 ? -6.355 3.365 22.979 1.00 88.62 196 LYS A CA 1
ATOM 1562 C C . LYS A 1 196 ? -6.464 4.883 22.857 1.00 88.62 196 LYS A C 1
ATOM 1564 O O . LYS A 1 196 ? -6.606 5.548 23.882 1.00 88.62 196 LYS A O 1
ATOM 1569 N N . GLU A 1 197 ? -6.430 5.428 21.643 1.00 82.75 197 GLU A N 1
ATOM 1570 C CA . GLU A 1 197 ? -6.585 6.871 21.427 1.00 82.75 197 GLU A CA 1
ATOM 1571 C C . GLU A 1 197 ? -7.996 7.368 21.760 1.00 82.75 197 GLU A C 1
ATOM 1573 O O . GLU A 1 197 ? -8.133 8.401 22.418 1.00 82.75 197 GLU A O 1
ATOM 1578 N N . ILE A 1 198 ? -9.036 6.589 21.448 1.00 79.25 198 ILE A N 1
ATOM 1579 C CA . ILE A 1 198 ? -10.419 6.861 21.864 1.00 79.25 198 ILE A CA 1
ATOM 1580 C C . ILE A 1 198 ? -10.479 7.013 23.387 1.00 79.25 198 ILE A C 1
ATOM 1582 O O . ILE A 1 198 ? -10.841 8.081 23.886 1.00 79.25 198 ILE A O 1
ATOM 1586 N N . LYS A 1 199 ? -10.007 6.006 24.132 1.00 82.56 199 LYS A N 1
ATOM 1587 C CA . LYS A 1 199 ? -9.994 6.024 25.606 1.00 82.56 199 LYS A CA 1
ATOM 1588 C C . LYS A 1 199 ? -9.182 7.193 26.174 1.00 82.56 199 LYS A C 1
ATOM 1590 O O . LYS A 1 199 ? -9.601 7.843 27.131 1.00 82.56 199 LYS A O 1
ATOM 1595 N N . LYS A 1 200 ? -8.019 7.502 25.588 1.00 82.25 200 LYS A N 1
ATOM 1596 C CA . LYS A 1 200 ? -7.195 8.651 26.007 1.00 82.25 200 LYS A CA 1
ATOM 1597 C C . LYS A 1 200 ? -7.904 9.983 25.765 1.00 82.25 200 LYS A C 1
ATOM 1599 O O . LYS A 1 200 ? -7.786 10.880 26.601 1.00 82.25 200 LYS A O 1
ATOM 1604 N N . SER A 1 201 ? -8.603 10.130 24.639 1.00 73.62 201 SER A N 1
ATOM 1605 C CA . SER A 1 201 ? -9.318 11.360 24.287 1.00 73.62 201 SER A CA 1
ATOM 1606 C C . SER A 1 201 ? -10.455 11.660 25.271 1.00 73.62 201 SER A C 1
ATOM 1608 O O . SER A 1 201 ? -10.618 12.808 25.692 1.00 73.62 201 SER A O 1
ATOM 1610 N N . GLU A 1 202 ? -11.161 10.625 25.737 1.00 72.62 202 GLU A N 1
ATOM 1611 C CA . GLU A 1 202 ? -12.215 10.740 26.750 1.00 72.62 202 GLU A CA 1
ATOM 1612 C C . GLU A 1 202 ? -11.669 11.221 28.102 1.00 72.62 202 GLU A C 1
ATOM 1614 O O . GLU A 1 202 ? -12.247 12.113 28.727 1.00 72.62 202 GLU A O 1
ATOM 1619 N N . LEU A 1 203 ? -10.515 10.696 28.529 1.00 75.62 203 LEU A N 1
ATOM 1620 C CA . LEU A 1 203 ? -9.862 11.086 29.785 1.00 75.62 203 LEU A CA 1
ATOM 1621 C C . LEU A 1 203 ? -9.322 12.526 29.744 1.00 75.62 203 LEU A C 1
ATOM 1623 O O . LEU A 1 203 ? -9.405 13.261 30.729 1.00 75.62 203 LEU A O 1
ATOM 1627 N N . LYS A 1 204 ? -8.768 12.945 28.600 1.00 70.81 204 LYS A N 1
ATOM 1628 C CA . LYS A 1 204 ? -8.033 14.213 28.449 1.00 70.81 204 LYS A CA 1
ATOM 1629 C C . LYS A 1 204 ? -8.913 15.441 28.188 1.00 70.81 204 LYS A C 1
ATOM 1631 O O . LYS A 1 204 ? -8.473 16.559 28.460 1.00 70.81 204 LYS A O 1
ATOM 1636 N N . ARG A 1 205 ? -10.164 15.267 27.744 1.00 63.69 205 ARG A N 1
ATOM 1637 C CA . ARG A 1 205 ? -11.127 16.368 27.514 1.00 63.69 205 ARG A CA 1
ATOM 1638 C C . ARG A 1 205 ? -11.426 17.228 28.750 1.00 63.69 205 ARG A C 1
ATOM 1640 O O . ARG A 1 205 ? -11.996 18.303 28.608 1.00 63.69 205 ARG A O 1
ATOM 1647 N N . ARG A 1 206 ? -11.026 16.797 29.950 1.00 60.56 206 ARG A N 1
ATOM 1648 C CA . ARG A 1 206 ? -11.223 17.559 31.192 1.00 60.56 206 ARG A CA 1
ATOM 1649 C C . ARG A 1 206 ? -10.071 18.510 31.553 1.00 60.56 206 ARG A C 1
ATOM 1651 O O . ARG A 1 206 ? -10.254 19.282 32.486 1.00 60.56 206 ARG A O 1
ATOM 1658 N N . GLN A 1 207 ? -8.901 18.450 30.897 1.00 60.25 207 GLN A N 1
ATOM 1659 C CA . GLN A 1 207 ? -7.682 19.077 31.454 1.00 60.25 207 GLN A CA 1
ATOM 1660 C C . GLN A 1 207 ? -6.676 19.698 30.458 1.00 60.25 207 GLN A C 1
ATOM 1662 O O . GLN A 1 207 ? -5.690 20.270 30.915 1.00 60.25 207 GLN A O 1
ATOM 1667 N N . ILE A 1 208 ? -6.861 19.617 29.132 1.00 59.69 208 ILE A N 1
ATOM 1668 C CA . ILE A 1 208 ? -5.799 20.001 28.172 1.00 59.69 208 ILE A CA 1
ATOM 1669 C C . ILE A 1 208 ? -6.070 21.347 27.463 1.00 59.69 208 ILE A C 1
ATOM 1671 O O . ILE A 1 208 ? -7.194 21.577 27.017 1.00 59.69 208 ILE A O 1
ATOM 1675 N N . PRO A 1 209 ? -5.058 22.230 27.314 1.00 60.12 209 PRO A N 1
ATOM 1676 C CA . PRO A 1 209 ? -5.148 23.451 26.508 1.00 60.12 209 PRO A CA 1
ATOM 1677 C C . PRO A 1 209 ? -5.275 23.179 24.996 1.00 60.12 209 PRO A C 1
ATOM 1679 O O . PRO A 1 209 ? -4.710 22.229 24.460 1.00 60.12 209 PRO A O 1
ATOM 1682 N N . ILE A 1 210 ? -5.985 24.072 24.299 1.00 63.81 210 ILE A N 1
ATOM 1683 C CA . ILE A 1 210 ? -6.421 23.953 22.891 1.00 63.81 210 ILE A CA 1
ATOM 1684 C C . ILE A 1 210 ? -5.280 23.622 21.903 1.00 63.81 210 ILE A C 1
ATOM 1686 O O . ILE A 1 210 ? -5.504 22.908 20.932 1.00 63.81 210 ILE A O 1
ATOM 1690 N N . THR A 1 211 ? -4.047 24.075 22.141 1.00 60.22 211 THR A N 1
ATOM 1691 C CA . THR A 1 211 ? -2.919 23.891 21.207 1.00 60.22 211 THR A CA 1
ATOM 1692 C C . THR A 1 211 ? -2.417 22.447 21.092 1.00 60.22 211 THR A C 1
ATOM 1694 O O . THR A 1 211 ? -1.992 22.052 20.014 1.00 60.22 211 THR A O 1
ATOM 1697 N N . GLN A 1 212 ? -2.534 21.619 22.138 1.00 61.88 212 GLN A N 1
ATOM 1698 C CA . GLN A 1 212 ? -2.130 20.199 22.092 1.00 61.88 212 GLN A CA 1
ATOM 1699 C C . GLN A 1 212 ? -3.153 19.281 21.397 1.00 61.88 212 GLN A C 1
ATOM 1701 O O . GLN A 1 212 ? -2.943 18.067 21.321 1.00 61.88 212 GLN A O 1
ATOM 1706 N N . PHE A 1 213 ? -4.289 19.823 20.946 1.00 65.44 213 PHE A N 1
ATOM 1707 C CA . PHE A 1 213 ? -5.266 19.057 20.171 1.00 65.44 213 PHE A CA 1
ATOM 1708 C C . PHE A 1 213 ? -4.845 18.924 18.702 1.00 65.44 213 PHE A C 1
ATOM 1710 O O . PHE A 1 213 ? -5.016 17.851 18.139 1.00 65.44 213 PHE A O 1
ATOM 1717 N N . SER A 1 214 ? -4.199 19.945 18.125 1.00 73.31 214 SER A N 1
ATOM 1718 C CA . SER A 1 214 ? -3.837 19.963 16.698 1.00 73.31 214 SER A CA 1
ATOM 1719 C C . SER A 1 214 ? -2.848 18.861 16.296 1.00 73.31 214 SER A C 1
ATOM 1721 O O . SER A 1 214 ? -3.052 18.214 15.278 1.00 73.31 214 SER A O 1
ATOM 1723 N N . GLU A 1 215 ? -1.798 18.618 17.088 1.00 77.19 215 GLU A N 1
ATOM 1724 C CA . GLU A 1 215 ? -0.771 17.608 16.760 1.00 77.19 215 GLU A CA 1
ATOM 1725 C C . GLU A 1 215 ? -1.320 16.175 16.825 1.00 77.19 215 GLU A C 1
ATOM 1727 O O . GLU A 1 215 ? -0.988 15.324 16.006 1.00 77.19 215 GLU A O 1
ATOM 1732 N N . LYS A 1 216 ? -2.196 15.895 17.797 1.00 77.62 216 LYS A N 1
ATOM 1733 C CA . LYS A 1 216 ? -2.834 14.574 17.909 1.00 77.62 216 LYS A CA 1
ATOM 1734 C C . LYS A 1 216 ? -3.819 14.326 16.790 1.00 77.62 216 LYS A C 1
ATOM 1736 O O . LYS A 1 216 ? -3.995 13.184 16.374 1.00 77.62 216 LYS A O 1
ATOM 1741 N N . ASP A 1 217 ? -4.483 15.387 16.354 1.00 80.69 217 ASP A N 1
ATOM 1742 C CA . ASP A 1 217 ? -5.417 15.289 15.259 1.00 80.69 217 ASP A CA 1
ATOM 1743 C C . ASP A 1 217 ? -4.673 14.894 13.967 1.00 80.69 217 ASP A C 1
ATOM 1745 O O . ASP A 1 217 ? -5.056 13.933 13.302 1.00 80.69 217 ASP A O 1
ATOM 1749 N N . GLU A 1 218 ? -3.522 15.506 13.696 1.00 83.56 218 GLU A N 1
ATOM 1750 C CA . GLU A 1 218 ? -2.645 15.120 12.582 1.00 83.56 218 GLU A CA 1
ATOM 1751 C C . GLU A 1 218 ? -2.132 13.666 12.692 1.00 83.56 218 GLU A C 1
ATOM 1753 O O . GLU A 1 218 ? -2.105 12.929 11.700 1.00 83.56 218 GLU A O 1
ATOM 1758 N N . GLU A 1 219 ? -1.790 13.200 13.901 1.00 85.62 219 GLU A N 1
ATOM 1759 C CA . GLU A 1 219 ? -1.372 11.807 14.133 1.00 85.62 219 GLU A CA 1
ATOM 1760 C C . GLU A 1 219 ? -2.497 10.808 13.808 1.00 85.62 219 GLU A C 1
ATOM 1762 O O . GLU A 1 219 ? -2.271 9.784 13.157 1.00 85.62 219 GLU A O 1
ATOM 1767 N N . ILE A 1 220 ? -3.723 11.098 14.252 1.00 85.88 220 ILE A N 1
ATOM 1768 C CA . ILE A 1 220 ? -4.905 10.274 13.972 1.00 85.88 220 ILE A CA 1
ATOM 1769 C C . ILE A 1 220 ? -5.229 10.291 12.479 1.00 85.88 220 ILE A C 1
ATOM 1771 O O . ILE A 1 220 ? -5.556 9.250 11.912 1.00 85.88 220 ILE A O 1
ATOM 1775 N N . GLU A 1 221 ? -5.135 11.450 11.837 1.00 88.25 221 GLU A N 1
ATOM 1776 C CA . GLU A 1 221 ? -5.380 11.586 10.406 1.00 88.25 221 GLU A CA 1
ATOM 1777 C C . GLU A 1 221 ? -4.399 10.740 9.587 1.00 88.25 221 GLU A C 1
ATOM 1779 O O . GLU A 1 221 ? -4.821 9.936 8.755 1.00 88.25 221 GLU A O 1
ATOM 1784 N N . THR A 1 222 ? -3.106 10.835 9.900 1.00 89.25 222 THR A N 1
ATOM 1785 C CA . THR A 1 222 ? -2.049 10.025 9.275 1.00 89.25 222 THR A CA 1
ATOM 1786 C C . THR A 1 222 ? -2.337 8.532 9.430 1.00 89.25 222 THR A C 1
ATOM 1788 O O . THR A 1 222 ? -2.245 7.752 8.482 1.00 89.25 222 THR A O 1
ATOM 1791 N N . LYS A 1 223 ? -2.760 8.124 10.629 1.00 90.00 223 LYS A N 1
ATOM 1792 C CA . LYS A 1 223 ? -3.167 6.750 10.926 1.00 90.00 223 LYS A CA 1
ATOM 1793 C C . LYS A 1 223 ? -4.333 6.299 10.039 1.00 90.00 223 LYS A C 1
ATOM 1795 O O . LYS A 1 223 ? -4.256 5.226 9.433 1.00 90.00 223 LYS A O 1
ATOM 1800 N N . LEU A 1 224 ? -5.380 7.120 9.912 1.00 92.12 224 LEU A N 1
ATOM 1801 C CA . LEU A 1 224 ? -6.548 6.800 9.083 1.00 92.12 224 LEU A CA 1
ATOM 1802 C C . LEU A 1 224 ? -6.164 6.662 7.609 1.00 92.12 224 LEU A C 1
ATOM 1804 O O . LEU A 1 224 ? -6.664 5.758 6.938 1.00 92.12 224 LEU A O 1
ATOM 1808 N N . GLN A 1 225 ? -5.242 7.489 7.115 1.00 93.06 225 GLN A N 1
ATOM 1809 C CA . GLN A 1 225 ? -4.719 7.380 5.751 1.00 93.06 225 GLN A CA 1
ATOM 1810 C C . GLN A 1 225 ? -3.974 6.058 5.534 1.00 93.06 225 GLN A C 1
ATOM 1812 O O . GLN A 1 225 ? -4.261 5.358 4.562 1.00 93.06 225 GLN A O 1
ATOM 1817 N N . ILE A 1 226 ? -3.085 5.664 6.454 1.00 92.44 226 ILE A N 1
ATOM 1818 C CA . ILE A 1 226 ? -2.324 4.404 6.358 1.00 92.44 226 ILE A CA 1
ATOM 1819 C C . ILE A 1 226 ? -3.261 3.193 6.282 1.00 92.44 226 ILE A C 1
ATOM 1821 O O . ILE A 1 226 ? -3.078 2.309 5.438 1.00 92.44 226 ILE A O 1
ATOM 1825 N N . VAL A 1 227 ? -4.299 3.148 7.120 1.00 94.88 227 VAL A N 1
ATOM 1826 C CA . VAL A 1 227 ? -5.240 2.020 7.080 1.00 94.88 227 VAL A CA 1
ATOM 1827 C C . VAL A 1 227 ? -6.191 2.080 5.909 1.00 94.88 227 VAL A C 1
ATOM 1829 O O . VAL A 1 227 ? -6.494 1.030 5.349 1.00 94.88 227 VAL A O 1
ATOM 1832 N N . SER A 1 228 ? -6.579 3.267 5.452 1.00 96.44 228 SER A N 1
ATOM 1833 C CA . SER A 1 228 ? -7.296 3.392 4.180 1.00 96.44 228 SER A CA 1
ATOM 1834 C C . SER A 1 228 ? -6.476 2.772 3.046 1.00 96.44 228 SER A C 1
ATOM 1836 O O . SER A 1 228 ? -6.977 1.936 2.301 1.00 96.44 228 SER A O 1
ATOM 1838 N N . GLN A 1 229 ? -5.183 3.083 2.953 1.00 96.94 229 GLN A N 1
ATOM 1839 C CA . GLN A 1 229 ? -4.314 2.481 1.938 1.00 96.94 229 GLN A CA 1
ATOM 1840 C C . GLN A 1 229 ? -4.192 0.961 2.099 1.00 96.94 229 GLN A C 1
ATOM 1842 O O . GLN A 1 229 ? -4.279 0.225 1.117 1.00 96.94 229 GLN A O 1
ATOM 1847 N N . SER A 1 230 ? -4.088 0.477 3.336 1.00 97.69 230 SER A N 1
ATOM 1848 C CA . SER A 1 230 ? -4.045 -0.959 3.633 1.00 97.69 230 SER A CA 1
ATOM 1849 C C . SER A 1 230 ? -5.316 -1.693 3.226 1.00 97.69 230 SER A C 1
ATOM 1851 O O . SER A 1 230 ? -5.233 -2.761 2.626 1.00 97.69 230 SER A O 1
ATOM 1853 N N . LEU A 1 231 ? -6.486 -1.111 3.478 1.00 97.75 231 LEU A N 1
ATOM 1854 C CA . LEU A 1 231 ? -7.775 -1.678 3.090 1.00 97.75 231 LEU A CA 1
ATOM 1855 C C . LEU A 1 231 ? -7.994 -1.630 1.567 1.00 97.75 231 LEU A C 1
ATOM 1857 O O . LEU A 1 231 ? -8.514 -2.590 0.995 1.00 97.75 231 LEU A O 1
ATOM 1861 N N . LYS A 1 232 ? -7.545 -0.567 0.882 1.00 97.38 232 LYS A N 1
ATOM 1862 C CA . LYS A 1 232 ? -7.543 -0.504 -0.593 1.00 97.38 232 LYS A CA 1
ATOM 1863 C C . LYS A 1 232 ? -6.663 -1.599 -1.195 1.00 97.38 232 LYS A C 1
ATOM 1865 O O . LYS A 1 232 ? -7.093 -2.299 -2.110 1.00 97.38 232 LYS A O 1
ATOM 1870 N N . ALA A 1 233 ? -5.454 -1.768 -0.665 1.00 97.69 233 ALA A N 1
ATOM 1871 C CA . ALA A 1 233 ? -4.513 -2.794 -1.099 1.00 97.69 233 ALA A CA 1
ATOM 1872 C C . ALA A 1 233 ? -5.048 -4.212 -0.830 1.00 97.69 233 ALA A C 1
ATOM 1874 O O . ALA A 1 233 ? -4.989 -5.065 -1.711 1.00 97.69 233 ALA A O 1
ATOM 1875 N N . LEU A 1 234 ? -5.656 -4.438 0.338 1.00 97.06 234 LEU A N 1
ATOM 1876 C CA . LEU A 1 234 ? -6.350 -5.682 0.681 1.00 97.06 234 LEU A CA 1
ATOM 1877 C C . LEU A 1 234 ? -7.477 -6.009 -0.313 1.00 97.06 234 LEU A C 1
ATOM 1879 O O . LEU A 1 234 ? -7.618 -7.151 -0.750 1.00 97.06 234 LEU A O 1
ATOM 1883 N N . SER A 1 235 ? -8.259 -5.001 -0.705 1.00 95.12 235 SER A N 1
ATOM 1884 C CA . SER A 1 235 ? -9.345 -5.173 -1.680 1.00 95.12 235 SER A CA 1
ATOM 1885 C C . SER A 1 235 ? -8.816 -5.626 -3.048 1.00 95.12 235 SER A C 1
ATOM 1887 O O . SER A 1 235 ? -9.482 -6.376 -3.746 1.00 95.12 235 SER A O 1
ATOM 1889 N N . CYS A 1 236 ? -7.594 -5.232 -3.423 1.00 94.56 236 CYS A N 1
ATOM 1890 C CA . CYS A 1 236 ? -6.994 -5.621 -4.704 1.00 94.56 236 CYS A CA 1
ATOM 1891 C C . CYS A 1 236 ? -6.636 -7.109 -4.783 1.00 94.56 236 CYS A C 1
ATOM 1893 O O . CYS A 1 236 ? -6.591 -7.664 -5.875 1.00 94.56 236 CYS A O 1
ATOM 1895 N N . ILE A 1 237 ? -6.360 -7.747 -3.645 1.00 94.38 237 ILE A N 1
ATOM 1896 C CA . ILE A 1 237 ? -5.944 -9.154 -3.604 1.00 94.38 237 ILE A CA 1
ATOM 1897 C C . ILE A 1 237 ? -7.087 -10.112 -3.269 1.00 94.38 237 ILE A C 1
ATOM 1899 O O . ILE A 1 237 ? -6.923 -11.313 -3.424 1.00 94.38 237 ILE A O 1
ATOM 1903 N N . THR A 1 238 ? -8.248 -9.611 -2.846 1.00 92.25 238 THR A N 1
ATOM 1904 C CA . THR A 1 238 ? -9.390 -10.432 -2.398 1.00 92.25 238 THR A CA 1
ATOM 1905 C C . THR A 1 238 ? -10.446 -10.680 -3.483 1.00 92.25 238 THR A C 1
ATOM 1907 O O . THR A 1 238 ? -11.488 -11.255 -3.196 1.00 92.25 238 THR A O 1
ATOM 1910 N N . GLU A 1 239 ? -10.166 -10.322 -4.741 1.00 85.19 239 GLU A N 1
ATOM 1911 C CA . GLU A 1 239 ? -11.120 -10.433 -5.862 1.00 85.19 239 GLU A CA 1
ATOM 1912 C C . GLU A 1 239 ? -11.394 -11.880 -6.322 1.00 85.19 239 GLU A C 1
ATOM 1914 O O . GLU A 1 239 ? -12.412 -12.151 -6.968 1.00 85.19 239 GLU A O 1
ATOM 1919 N N . THR A 1 240 ? -10.481 -12.815 -6.034 1.00 84.25 240 THR A N 1
ATOM 1920 C CA . THR A 1 240 ? -10.643 -14.233 -6.393 1.00 84.25 240 THR A CA 1
ATOM 1921 C C . THR A 1 240 ? -11.238 -15.020 -5.231 1.00 84.25 240 THR A C 1
ATOM 1923 O O . THR A 1 240 ? -10.912 -14.780 -4.071 1.00 84.25 240 THR A O 1
ATOM 1926 N N . GLU A 1 241 ? -12.080 -16.006 -5.535 1.00 83.44 241 GLU A N 1
ATOM 1927 C CA . GLU A 1 241 ? -12.774 -16.807 -4.519 1.00 83.44 241 GLU A CA 1
ATOM 1928 C C . GLU A 1 241 ? -11.810 -17.606 -3.630 1.00 83.44 241 GLU A C 1
ATOM 1930 O O . GLU A 1 241 ? -12.014 -17.693 -2.421 1.00 83.44 241 GLU A O 1
ATOM 1935 N N . VAL A 1 242 ? -10.726 -18.144 -4.202 1.00 83.81 242 VAL A N 1
ATOM 1936 C CA . VAL A 1 242 ? -9.702 -18.889 -3.449 1.00 83.81 242 VAL A CA 1
ATOM 1937 C C . VAL A 1 242 ? -9.022 -17.986 -2.423 1.00 83.81 242 VAL A C 1
ATOM 1939 O O . VAL A 1 242 ? -8.874 -18.365 -1.258 1.00 83.81 242 VAL A O 1
ATOM 1942 N N . VAL A 1 243 ? -8.651 -16.768 -2.831 1.00 83.62 243 VAL A N 1
ATOM 1943 C CA . VAL A 1 243 ? -8.046 -15.808 -1.907 1.00 83.62 243 VAL A CA 1
ATOM 1944 C C . VAL A 1 243 ? -9.074 -15.361 -0.872 1.00 83.62 243 VAL A C 1
ATOM 1946 O O . VAL A 1 243 ? -8.780 -15.361 0.324 1.00 83.62 243 VAL A O 1
ATOM 1949 N N . GLN A 1 244 ? -10.298 -15.052 -1.296 1.00 86.88 244 GLN A N 1
ATOM 1950 C CA . GLN A 1 244 ? -11.375 -14.661 -0.396 1.00 86.88 244 GLN A CA 1
ATOM 1951 C C . GLN A 1 244 ? -11.643 -15.735 0.668 1.00 86.88 244 GLN A C 1
ATOM 1953 O O . GLN A 1 244 ? -11.769 -15.399 1.844 1.00 86.88 244 GLN A O 1
ATOM 1958 N N . HIS A 1 245 ? -11.660 -17.019 0.299 1.00 88.56 245 HIS A N 1
ATOM 1959 C CA . HIS A 1 245 ? -11.843 -18.117 1.247 1.00 88.56 245 HIS A CA 1
ATOM 1960 C C . HIS A 1 245 ? -10.799 -18.077 2.365 1.00 88.56 245 HIS A C 1
ATOM 1962 O O . HIS A 1 245 ? -11.160 -18.085 3.537 1.00 88.56 245 HIS A O 1
ATOM 1968 N N . CYS A 1 246 ? -9.517 -17.957 2.030 1.00 90.44 246 CYS A N 1
ATOM 1969 C CA . CYS A 1 246 ? -8.458 -17.889 3.034 1.00 90.44 246 CYS A CA 1
ATOM 1970 C C . CYS A 1 246 ? -8.576 -16.628 3.903 1.00 90.44 246 CYS A C 1
ATOM 1972 O O . CYS A 1 246 ? -8.607 -16.715 5.130 1.00 90.44 246 CYS A O 1
ATOM 1974 N N . PHE A 1 247 ? -8.746 -15.454 3.291 1.00 92.94 247 PHE A N 1
ATOM 1975 C CA . PHE A 1 247 ? -8.849 -14.191 4.029 1.00 92.94 247 PHE A CA 1
ATOM 1976 C C . PHE A 1 247 ? -10.070 -14.147 4.965 1.00 92.94 247 PHE A C 1
ATOM 1978 O O . PHE A 1 247 ? -9.994 -13.592 6.064 1.00 92.94 247 PHE A O 1
ATOM 1985 N N . VAL A 1 248 ? -11.195 -14.737 4.554 1.00 92.00 248 VAL A N 1
ATOM 1986 C CA . VAL A 1 248 ? -12.475 -14.665 5.271 1.00 92.00 248 VAL A CA 1
ATOM 1987 C C . VAL A 1 248 ? -12.668 -15.841 6.218 1.00 92.00 248 VAL A C 1
ATOM 1989 O O . VAL A 1 248 ? -13.037 -15.615 7.364 1.00 92.00 248 VAL A O 1
ATOM 1992 N N . LYS A 1 249 ? -12.450 -17.078 5.766 1.00 90.50 249 LYS A N 1
ATOM 1993 C CA . LYS A 1 249 ? -12.744 -18.295 6.538 1.00 90.50 249 LYS A CA 1
ATOM 1994 C C . LYS A 1 249 ? -11.590 -18.731 7.426 1.00 90.50 249 LYS A C 1
ATOM 1996 O O . LYS A 1 249 ? -11.841 -19.168 8.538 1.00 90.50 249 LYS A O 1
ATOM 2001 N N . GLU A 1 250 ? -10.352 -18.621 6.953 1.00 92.56 250 GLU A N 1
ATOM 2002 C CA . GLU A 1 250 ? -9.190 -19.069 7.733 1.00 92.56 250 GLU A CA 1
ATOM 2003 C C . GLU A 1 250 ? -8.646 -17.953 8.626 1.00 92.56 250 GLU A C 1
ATOM 2005 O O . GLU A 1 250 ? -8.311 -18.177 9.788 1.00 92.56 250 GLU A O 1
ATOM 2010 N N . PHE A 1 251 ? -8.553 -16.735 8.087 1.00 95.00 251 PHE A N 1
ATOM 2011 C CA . PHE A 1 251 ? -7.964 -15.602 8.798 1.00 95.00 251 PHE A CA 1
ATOM 2012 C C . PHE A 1 251 ? -8.992 -14.651 9.411 1.00 95.00 251 PHE A C 1
ATOM 2014 O O . PHE A 1 251 ? -8.595 -13.826 10.235 1.00 95.00 251 PHE A O 1
ATOM 2021 N N . GLU A 1 252 ? -10.281 -14.773 9.082 1.00 96.00 252 GLU A N 1
ATOM 2022 C CA . GLU A 1 252 ? -11.365 -13.972 9.678 1.00 96.00 252 GLU A CA 1
ATOM 2023 C C . GLU A 1 252 ? -11.109 -12.457 9.585 1.00 96.00 252 GLU A C 1
ATOM 2025 O O . GLU A 1 252 ? -11.450 -11.682 10.474 1.00 96.00 252 GLU A O 1
ATOM 2030 N N . ILE A 1 253 ? -10.490 -11.992 8.493 1.00 96.19 253 ILE A N 1
ATOM 2031 C CA . ILE A 1 253 ? -10.081 -10.581 8.366 1.00 96.19 253 ILE A CA 1
ATOM 2032 C C . ILE A 1 253 ? -11.290 -9.639 8.406 1.00 96.19 253 ILE A C 1
ATOM 2034 O O . ILE A 1 253 ? -11.200 -8.535 8.940 1.00 96.19 253 ILE A O 1
ATOM 2038 N N . HIS A 1 254 ? -12.445 -10.094 7.923 1.00 95.38 254 HIS A N 1
ATOM 2039 C CA . HIS A 1 254 ? -13.708 -9.369 8.029 1.00 95.38 254 HIS A CA 1
ATOM 2040 C C . HIS A 1 254 ? -14.093 -9.028 9.481 1.00 95.38 254 HIS A C 1
ATOM 2042 O O . HIS A 1 254 ? -14.609 -7.938 9.718 1.00 95.38 254 HIS A O 1
ATOM 2048 N N . GLU A 1 255 ? -13.780 -9.882 10.461 1.00 95.50 255 GLU A N 1
ATOM 2049 C CA . GLU A 1 255 ? -14.045 -9.616 11.883 1.00 95.50 255 GLU A CA 1
ATOM 2050 C C . GLU A 1 255 ? -13.138 -8.523 12.457 1.00 95.50 255 GLU A C 1
ATOM 2052 O O . GLU A 1 255 ? -13.509 -7.834 13.403 1.00 95.50 255 GLU A O 1
ATOM 2057 N N . VAL A 1 256 ? -11.957 -8.329 11.863 1.00 95.19 256 VAL A N 1
ATOM 2058 C CA . VAL A 1 256 ? -11.024 -7.256 12.232 1.00 95.19 256 VAL A CA 1
ATOM 2059 C C . VAL A 1 256 ? -11.418 -5.933 11.575 1.00 95.19 256 VAL A C 1
ATOM 2061 O O . VAL A 1 256 ? -11.266 -4.868 12.173 1.00 95.19 256 VAL A O 1
ATOM 2064 N N . VAL A 1 257 ? -11.931 -5.984 10.343 1.00 96.25 257 VAL A N 1
ATOM 2065 C CA . VAL A 1 257 ? -12.342 -4.792 9.588 1.00 96.25 257 VAL A CA 1
ATOM 2066 C C . VAL A 1 257 ? -13.694 -4.262 10.066 1.00 96.25 257 VAL A C 1
ATOM 2068 O O . VAL A 1 257 ? -13.859 -3.049 10.174 1.00 96.25 257 VAL A O 1
ATOM 2071 N N . ALA A 1 258 ? -14.658 -5.133 10.383 1.00 95.94 258 ALA A N 1
ATOM 2072 C CA . ALA A 1 258 ? -16.023 -4.726 10.721 1.00 95.94 258 ALA A CA 1
ATOM 2073 C C . ALA A 1 258 ? -16.105 -3.716 11.883 1.00 95.94 258 ALA A C 1
ATOM 2075 O O . ALA A 1 258 ? -16.804 -2.716 11.723 1.00 95.94 258 ALA A O 1
ATOM 2076 N N . PRO A 1 259 ? -15.357 -3.859 12.996 1.00 94.62 259 PRO A N 1
ATOM 2077 C CA . PRO A 1 259 ? -15.374 -2.883 14.084 1.00 94.62 259 PRO A CA 1
ATOM 2078 C C . PRO A 1 259 ? -14.965 -1.461 13.672 1.00 94.62 259 PRO A C 1
ATOM 2080 O O . PRO A 1 259 ? -15.368 -0.487 14.310 1.00 94.62 259 PRO A O 1
ATOM 2083 N N . LEU A 1 260 ? -14.202 -1.302 12.584 1.00 93.50 260 LEU A N 1
ATOM 2084 C CA . LEU A 1 260 ? -13.737 0.006 12.116 1.00 93.50 260 LEU A CA 1
ATOM 2085 C C . LEU A 1 260 ? -14.882 0.919 11.648 1.00 93.50 260 LEU A C 1
ATOM 2087 O O . LEU A 1 260 ? -14.720 2.140 11.656 1.00 93.50 260 LEU A O 1
ATOM 2091 N N . ILE A 1 261 ? -16.061 0.377 11.318 1.00 93.50 261 ILE A N 1
ATOM 2092 C CA . ILE A 1 261 ? -17.244 1.193 10.982 1.00 93.50 261 ILE A CA 1
ATOM 2093 C C . ILE A 1 261 ? -17.682 2.076 12.158 1.00 93.50 261 ILE A C 1
ATOM 2095 O O . ILE A 1 261 ? -18.280 3.136 11.964 1.00 93.50 261 ILE A O 1
ATOM 2099 N N . HIS A 1 262 ? -17.380 1.652 13.389 1.00 91.56 262 HIS A N 1
ATOM 2100 C CA . HIS A 1 262 ? -17.866 2.309 14.593 1.00 91.56 262 HIS A CA 1
ATOM 2101 C C . HIS A 1 262 ? -17.115 3.592 14.943 1.00 91.56 262 HIS A C 1
ATOM 2103 O O . HIS A 1 262 ? -17.625 4.409 15.713 1.00 91.56 262 HIS A O 1
ATOM 2109 N N . ILE A 1 263 ? -15.950 3.818 14.331 1.00 87.81 263 ILE A N 1
ATOM 2110 C CA . ILE A 1 263 ? -15.121 5.012 14.540 1.00 87.81 263 ILE A CA 1
ATOM 2111 C C . ILE A 1 263 ? -15.929 6.292 14.291 1.00 87.81 263 ILE A C 1
ATOM 2113 O O . ILE A 1 263 ? -15.773 7.266 15.031 1.00 87.81 263 ILE A O 1
ATOM 2117 N N . SER A 1 264 ? -16.858 6.256 13.333 1.00 86.06 264 SER A N 1
ATOM 2118 C CA . SER A 1 264 ? -17.691 7.398 12.939 1.00 86.06 264 SER A CA 1
ATOM 2119 C C . SER A 1 264 ? -19.154 7.274 13.359 1.00 86.06 264 SER A C 1
ATOM 2121 O O . SER A 1 264 ? -20.020 7.953 12.809 1.00 86.06 264 SER A O 1
ATOM 2123 N N . CYS A 1 265 ? -19.454 6.420 14.342 1.00 88.62 265 CYS A N 1
ATOM 2124 C CA . CYS A 1 265 ? -20.791 6.323 14.916 1.00 88.62 265 CYS A CA 1
ATOM 2125 C C . CYS A 1 265 ? -21.320 7.690 15.387 1.00 88.62 265 CYS A C 1
ATOM 2127 O O . CYS A 1 265 ? -20.575 8.548 15.869 1.00 88.62 265 CYS A O 1
ATOM 2129 N N . SER A 1 266 ? -22.638 7.872 15.298 1.00 85.94 266 SER A N 1
ATOM 2130 C CA . SER A 1 266 ? -23.305 9.092 15.757 1.00 85.94 266 SER A CA 1
ATOM 2131 C C . SER A 1 266 ? -23.150 9.285 17.279 1.00 85.94 266 SER A C 1
ATOM 2133 O O . SER A 1 266 ? -23.124 8.299 18.022 1.00 85.94 266 SER A O 1
ATOM 2135 N N . PRO A 1 267 ? -23.053 10.523 17.801 1.00 83.69 267 PRO A N 1
ATOM 2136 C CA . PRO A 1 267 ? -23.045 10.762 19.247 1.00 83.69 267 PRO A CA 1
ATOM 2137 C C . PRO A 1 267 ? -24.247 10.171 19.990 1.00 83.69 267 PRO A C 1
ATOM 2139 O O . PRO A 1 267 ? -24.109 9.725 21.129 1.00 83.69 267 PRO A O 1
ATOM 2142 N N . GLU A 1 268 ? -25.413 10.164 19.350 1.00 89.38 268 GLU A N 1
ATOM 2143 C CA . GLU A 1 268 ? -26.700 9.796 19.941 1.00 89.38 268 GLU A CA 1
ATOM 2144 C C . GLU A 1 268 ? -26.750 8.312 20.319 1.00 89.38 268 GLU A C 1
ATOM 2146 O O . GLU A 1 268 ? -27.386 7.951 21.307 1.00 89.38 268 GLU A O 1
ATOM 2151 N N . ILE A 1 269 ? -26.021 7.461 19.589 1.00 89.25 269 ILE A N 1
ATOM 2152 C CA . ILE A 1 269 ? -25.993 6.009 19.814 1.00 89.25 269 ILE A CA 1
ATOM 2153 C C . ILE A 1 269 ? -24.998 5.574 20.895 1.00 89.25 269 ILE A C 1
ATOM 2155 O O . ILE A 1 269 ? -24.909 4.387 21.191 1.00 89.25 269 ILE A O 1
ATOM 2159 N N . ARG A 1 270 ? -24.254 6.514 21.503 1.00 87.56 270 ARG A N 1
ATOM 2160 C CA . ARG A 1 270 ? -23.336 6.261 22.635 1.00 87.56 270 ARG A CA 1
ATOM 2161 C C . ARG A 1 270 ? -22.378 5.077 22.410 1.00 87.56 270 ARG A C 1
ATOM 2163 O O . ARG A 1 270 ? -22.058 4.345 23.343 1.00 87.56 270 ARG A O 1
ATOM 2170 N N . CYS A 1 271 ? -21.923 4.887 21.172 1.00 89.25 271 CYS A N 1
ATOM 2171 C CA . CYS A 1 271 ? -21.000 3.812 20.822 1.00 89.25 271 CYS A CA 1
ATOM 2172 C C . CYS A 1 271 ? -19.648 3.998 21.535 1.00 89.25 271 CYS A C 1
ATOM 2174 O O . CYS A 1 271 ? -19.048 5.070 21.459 1.00 89.25 271 CYS A O 1
ATOM 2176 N N . SER A 1 272 ? -19.155 2.945 22.193 1.00 88.50 272 SER A N 1
ATOM 2177 C CA . SER A 1 272 ? -17.881 2.940 22.933 1.00 88.50 272 SER A CA 1
ATOM 2178 C C . SER A 1 272 ? -16.636 2.909 22.040 1.00 88.50 272 SER A C 1
ATOM 2180 O O . SER A 1 272 ? -15.533 3.173 22.509 1.00 88.50 272 SER A O 1
ATOM 2182 N N . GLN A 1 273 ? -16.808 2.583 20.759 1.00 87.69 273 GLN A N 1
ATOM 2183 C CA . GLN A 1 273 ? -15.745 2.544 19.750 1.00 87.69 273 GLN A CA 1
ATOM 2184 C C . GLN A 1 273 ? -15.750 3.789 18.851 1.00 87.69 273 GLN A C 1
ATOM 2186 O O . GLN A 1 273 ? -14.990 3.877 17.890 1.00 87.69 273 GLN A O 1
ATOM 2191 N N . ARG A 1 274 ? -16.601 4.770 19.168 1.00 87.25 274 ARG A N 1
ATOM 2192 C CA . ARG A 1 274 ? -16.657 6.043 18.461 1.00 87.25 274 ARG A CA 1
ATOM 2193 C C . ARG A 1 274 ? -15.445 6.889 18.810 1.00 87.25 274 ARG A C 1
ATOM 2195 O O . ARG A 1 274 ? -15.195 7.181 19.979 1.00 87.25 274 ARG A O 1
ATOM 2202 N N . LEU A 1 275 ? -14.770 7.402 17.793 1.00 81.81 275 LEU A N 1
ATOM 2203 C CA . LEU A 1 275 ? -13.725 8.387 17.995 1.00 81.81 275 LEU A CA 1
ATOM 2204 C C . LEU A 1 275 ? -14.351 9.782 18.141 1.00 81.81 275 LEU A C 1
ATOM 2206 O O . LEU A 1 275 ? -15.088 10.286 17.298 1.00 81.81 275 LEU A O 1
ATOM 2210 N N . GLN A 1 276 ? -14.114 10.394 19.301 1.00 71.75 276 GLN A N 1
ATOM 2211 C CA . GLN A 1 276 ? -14.695 11.681 19.678 1.00 71.75 276 GLN A CA 1
ATOM 2212 C C . GLN A 1 276 ? -13.772 12.847 19.287 1.00 71.75 276 GLN A C 1
ATOM 2214 O O . GLN A 1 276 ? -13.532 13.747 20.093 1.00 71.75 276 GLN A O 1
ATOM 2219 N N . THR A 1 277 ? -13.223 12.851 18.077 1.00 66.12 277 THR A N 1
ATOM 2220 C CA . THR A 1 277 ? -12.385 13.958 17.588 1.00 66.12 277 THR A CA 1
ATOM 2221 C C . THR A 1 277 ? -13.199 14.899 16.703 1.00 66.12 277 THR A C 1
ATOM 2223 O O . THR A 1 277 ? -14.150 14.483 16.040 1.00 66.12 277 THR A O 1
ATOM 2226 N N . GLU A 1 278 ? -12.863 16.192 16.718 1.00 65.31 278 GLU A N 1
ATOM 2227 C CA . GLU A 1 278 ? -13.470 17.167 15.796 1.00 65.31 278 GLU A CA 1
ATOM 2228 C C . GLU A 1 278 ? -13.105 16.835 14.336 1.00 65.31 278 GLU A C 1
ATOM 2230 O O . GLU A 1 278 ? -13.912 17.083 13.450 1.00 65.31 278 GLU A O 1
ATOM 2235 N N . ILE A 1 279 ? -11.975 16.152 14.102 1.00 61.31 279 ILE A N 1
ATOM 2236 C CA . ILE A 1 279 ? -11.538 15.638 12.790 1.00 61.31 279 ILE A CA 1
ATOM 2237 C C . ILE A 1 279 ? -12.619 14.815 12.089 1.00 61.31 279 ILE A C 1
ATOM 2239 O O . ILE A 1 279 ? -12.822 14.955 10.888 1.00 61.31 279 ILE A O 1
ATOM 2243 N N . ILE A 1 280 ? -13.335 13.951 12.817 1.00 65.25 280 ILE A N 1
ATOM 2244 C CA . ILE A 1 280 ? -14.334 13.079 12.181 1.00 65.25 280 ILE A CA 1
ATOM 2245 C C . ILE A 1 280 ? -15.534 13.882 11.690 1.00 65.25 280 ILE A C 1
ATOM 2247 O O . ILE A 1 280 ? -16.208 13.486 10.738 1.00 65.25 280 ILE A O 1
ATOM 2251 N N . LYS A 1 281 ? -15.796 15.044 12.296 1.00 65.69 281 LYS A N 1
ATOM 2252 C CA . LYS A 1 281 ? -16.845 15.945 11.836 1.00 65.69 281 LYS A CA 1
ATOM 2253 C C . LYS A 1 281 ? -16.331 16.710 10.615 1.00 65.69 281 LYS A C 1
ATOM 2255 O O . LYS A 1 281 ? -15.903 17.852 10.717 1.00 65.69 281 LYS A O 1
ATOM 2260 N N . ASN A 1 282 ? -16.457 16.077 9.451 1.00 67.62 282 ASN A N 1
ATOM 2261 C CA . ASN A 1 282 ? -16.291 16.672 8.120 1.00 67.62 282 ASN A CA 1
ATOM 2262 C C . ASN A 1 282 ? -14.859 16.759 7.559 1.00 67.62 282 ASN A C 1
ATOM 2264 O O . ASN A 1 282 ? -14.641 17.535 6.631 1.00 67.62 282 ASN A O 1
ATOM 2268 N N . ASN A 1 283 ? -13.894 15.961 8.035 1.00 82.81 283 ASN A N 1
ATOM 2269 C CA . ASN A 1 283 ? -12.633 15.793 7.299 1.00 82.81 283 ASN A CA 1
ATOM 2270 C C . ASN A 1 283 ? -12.806 14.771 6.152 1.00 82.81 283 ASN A C 1
ATOM 2272 O O . ASN A 1 283 ? -13.296 13.656 6.365 1.00 82.81 283 ASN A O 1
ATOM 2276 N N . GLN A 1 284 ? -12.357 15.145 4.950 1.00 89.06 284 GLN A N 1
ATOM 2277 C CA . GLN A 1 284 ? -12.249 14.286 3.767 1.00 89.06 284 GLN A CA 1
ATOM 2278 C C . GLN A 1 284 ? -11.550 12.952 4.076 1.00 89.06 284 GLN A C 1
ATOM 2280 O O . GLN A 1 284 ? -12.046 11.906 3.664 1.00 89.06 284 GLN A O 1
ATOM 2285 N N . THR A 1 285 ? -10.477 12.960 4.873 1.00 89.31 285 THR A N 1
ATOM 2286 C CA . THR A 1 285 ? -9.745 11.747 5.268 1.00 89.31 285 THR A CA 1
ATOM 2287 C C . THR A 1 285 ? -10.640 10.750 6.014 1.00 89.31 285 THR A C 1
ATOM 2289 O O . THR A 1 285 ? -10.584 9.547 5.767 1.00 89.31 285 THR A O 1
ATOM 2292 N N . SER A 1 286 ? -11.510 11.229 6.910 1.00 88.81 286 S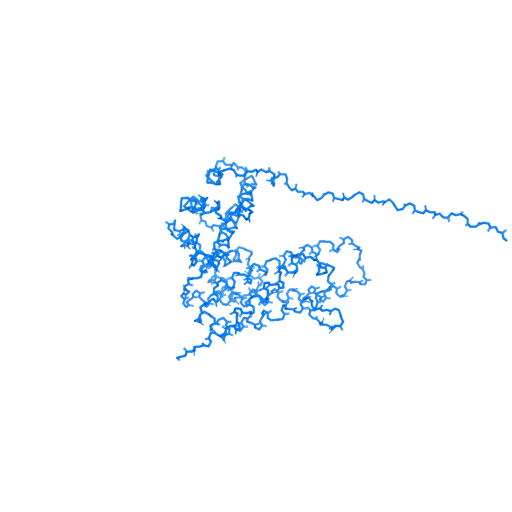ER A N 1
ATOM 2293 C CA . SER A 1 286 ? -12.426 10.351 7.657 1.00 88.81 286 SER A CA 1
ATOM 2294 C C . SER A 1 286 ? -13.514 9.760 6.756 1.00 88.81 286 SER A C 1
ATOM 2296 O O . SER A 1 286 ? -13.894 8.602 6.923 1.00 88.81 286 SER A O 1
ATOM 2298 N N . GLN A 1 287 ? -14.003 10.535 5.784 1.00 90.81 287 GLN A N 1
ATOM 2299 C CA . GLN A 1 287 ? -14.974 10.057 4.796 1.00 90.81 287 GLN A CA 1
ATOM 2300 C C . GLN A 1 287 ? -14.354 9.019 3.854 1.00 90.81 287 GLN A C 1
ATOM 2302 O O . GLN A 1 287 ? -14.959 7.977 3.603 1.00 90.81 287 GLN A O 1
ATOM 2307 N N . GLU A 1 288 ? -13.135 9.274 3.375 1.00 93.19 288 GLU A N 1
ATOM 2308 C CA . GLU A 1 288 ? -12.375 8.341 2.543 1.00 93.19 288 GLU A CA 1
ATOM 2309 C C . GLU A 1 288 ? -12.092 7.033 3.286 1.00 93.19 288 GLU A C 1
ATOM 2311 O O . GLU A 1 288 ? -12.300 5.950 2.732 1.00 93.19 288 GLU A O 1
ATOM 2316 N N . PHE A 1 289 ? -11.697 7.123 4.558 1.00 94.00 289 PHE A N 1
ATOM 2317 C CA . PHE A 1 289 ? -11.504 5.960 5.415 1.00 94.00 289 PHE A CA 1
ATOM 2318 C C . PHE A 1 289 ? -12.774 5.114 5.521 1.00 94.00 289 PHE A C 1
ATOM 2320 O O . PHE A 1 289 ? -12.732 3.924 5.221 1.00 94.00 289 PHE A O 1
ATOM 2327 N N . LEU A 1 290 ? -13.918 5.712 5.876 1.00 93.38 290 LEU A N 1
ATOM 2328 C CA . LEU A 1 290 ? -15.182 4.974 5.980 1.00 93.38 290 LEU A CA 1
ATOM 2329 C C . LEU A 1 290 ? -15.592 4.335 4.655 1.00 93.38 290 LEU A C 1
ATOM 2331 O O . LEU A 1 290 ? -15.970 3.167 4.635 1.00 93.38 290 LEU A O 1
ATOM 2335 N N . SER A 1 291 ? -15.502 5.087 3.556 1.00 95.19 291 SER A N 1
ATOM 2336 C CA . SER A 1 291 ? -15.786 4.574 2.213 1.00 95.19 291 SER A CA 1
ATOM 2337 C C . SER A 1 291 ? -14.930 3.343 1.909 1.00 95.19 291 SER A C 1
ATOM 2339 O O . SER A 1 291 ? -15.427 2.320 1.437 1.00 95.19 291 SER A O 1
ATOM 2341 N N . THR A 1 292 ? -13.652 3.399 2.286 1.00 96.44 292 THR A N 1
ATOM 2342 C CA . THR A 1 292 ? -12.722 2.288 2.108 1.00 96.44 292 THR A CA 1
ATOM 2343 C C . THR A 1 292 ? -13.058 1.094 3.005 1.00 96.44 292 THR A C 1
ATOM 2345 O O . THR A 1 292 ? -12.996 -0.039 2.535 1.00 96.44 292 THR A O 1
ATOM 2348 N N . VAL A 1 293 ? -13.454 1.314 4.265 1.00 96.50 293 VAL A N 1
ATOM 2349 C CA . VAL A 1 293 ? -13.912 0.241 5.166 1.00 96.50 293 VAL A CA 1
ATOM 2350 C C . VAL A 1 293 ? -15.125 -0.474 4.572 1.00 96.50 293 VAL A C 1
ATOM 2352 O O . VAL A 1 293 ? -15.123 -1.699 4.489 1.00 96.50 293 VAL A O 1
ATOM 2355 N N . TYR A 1 294 ? -16.133 0.269 4.104 1.00 96.44 294 TYR A N 1
ATOM 2356 C CA . TYR A 1 294 ? -17.313 -0.328 3.474 1.00 96.44 294 TYR A CA 1
ATOM 2357 C C . TYR A 1 294 ? -16.965 -1.094 2.201 1.00 96.44 294 TYR A C 1
ATOM 2359 O O . TYR A 1 294 ? -17.456 -2.206 2.020 1.00 96.44 294 TYR A O 1
ATOM 2367 N N . LYS A 1 295 ? -16.092 -0.541 1.349 1.00 95.12 295 LYS A N 1
ATOM 2368 C CA . LYS A 1 295 ? -15.615 -1.240 0.152 1.00 95.12 295 LYS A CA 1
ATOM 2369 C C . LYS A 1 295 ? -14.908 -2.546 0.518 1.00 95.12 295 LYS A C 1
ATOM 2371 O O . LYS A 1 295 ? -15.273 -3.589 -0.007 1.00 95.12 295 LYS A O 1
ATOM 2376 N N . ALA A 1 296 ? -13.964 -2.510 1.456 1.00 95.31 296 ALA A N 1
ATOM 2377 C CA . ALA A 1 296 ? -13.240 -3.702 1.887 1.00 95.31 296 ALA A CA 1
ATOM 2378 C C . ALA A 1 296 ? -14.181 -4.762 2.481 1.00 95.31 296 ALA A C 1
ATOM 2380 O O . ALA A 1 296 ? -14.035 -5.943 2.187 1.00 95.31 296 ALA A O 1
ATOM 2381 N N . LEU A 1 297 ? -15.178 -4.361 3.278 1.00 95.12 297 LEU A N 1
ATOM 2382 C CA . LEU A 1 297 ? -16.189 -5.287 3.798 1.00 95.12 297 LEU A CA 1
ATOM 2383 C C . LEU A 1 297 ? -17.059 -5.878 2.691 1.00 95.12 297 LEU A C 1
ATOM 2385 O O . LEU A 1 297 ? -17.349 -7.069 2.748 1.00 95.12 297 LEU A O 1
ATOM 2389 N N . ALA A 1 298 ? -17.455 -5.089 1.692 1.00 93.19 298 ALA A N 1
ATOM 2390 C CA . ALA A 1 298 ? -18.198 -5.598 0.545 1.00 93.19 298 ALA A CA 1
ATOM 2391 C C . ALA A 1 298 ? -17.385 -6.682 -0.182 1.00 93.19 298 ALA A C 1
ATOM 2393 O O . ALA A 1 298 ? -17.888 -7.786 -0.358 1.00 93.19 298 ALA A O 1
ATOM 2394 N N . GLU A 1 299 ? -16.108 -6.429 -0.480 1.00 91.50 299 GLU A N 1
ATOM 2395 C CA . GLU A 1 299 ? -15.229 -7.414 -1.134 1.00 91.50 299 GLU A CA 1
ATOM 2396 C C . GLU A 1 299 ? -14.976 -8.656 -0.261 1.00 91.50 299 GLU A C 1
ATOM 2398 O O . GLU A 1 299 ? -14.953 -9.780 -0.754 1.00 91.50 299 GLU A O 1
ATOM 2403 N N . LEU A 1 300 ? -14.845 -8.495 1.059 1.00 92.00 300 LEU A N 1
ATOM 2404 C CA . LEU A 1 300 ? -14.654 -9.618 1.987 1.00 92.00 300 LEU A CA 1
ATOM 2405 C C . LEU A 1 300 ? -15.936 -10.429 2.242 1.00 92.00 300 LEU A C 1
ATOM 2407 O O . LEU A 1 300 ? -15.856 -11.560 2.708 1.00 92.00 300 LEU A O 1
ATOM 2411 N N . THR A 1 301 ? -17.121 -9.874 1.995 1.00 87.62 301 THR A N 1
ATOM 2412 C CA . THR A 1 301 ? -18.403 -10.556 2.266 1.00 87.62 301 THR A CA 1
ATOM 2413 C C . THR A 1 301 ? -19.108 -11.039 1.005 1.00 87.62 301 THR A C 1
ATOM 2415 O O . THR A 1 301 ? -20.014 -11.868 1.103 1.00 87.62 301 THR A O 1
ATOM 2418 N N . TRP A 1 302 ? -18.683 -10.570 -0.170 1.00 80.06 302 TRP A N 1
ATOM 2419 C CA . TRP A 1 302 ? -19.265 -10.935 -1.454 1.00 80.06 302 TRP A CA 1
ATOM 2420 C C . TRP A 1 302 ? -19.014 -12.406 -1.793 1.00 80.06 302 TRP A C 1
ATOM 2422 O O . TRP A 1 302 ? -18.026 -12.755 -2.430 1.00 80.06 302 TRP A O 1
ATOM 2432 N N . GLN A 1 303 ? -19.929 -13.293 -1.416 1.00 70.00 303 GLN A N 1
ATOM 2433 C CA . GLN A 1 303 ? -19.932 -14.648 -1.952 1.00 70.00 303 GLN A CA 1
ATOM 2434 C C . GLN A 1 303 ? -20.505 -14.579 -3.366 1.00 70.00 303 GLN A C 1
ATOM 2436 O O . GLN A 1 303 ? -21.692 -14.303 -3.542 1.00 70.00 303 GLN A O 1
ATOM 2441 N N . LYS A 1 304 ? -19.678 -14.821 -4.392 1.00 65.38 304 LYS A N 1
ATOM 2442 C CA . LYS A 1 304 ? -20.222 -15.173 -5.708 1.00 65.38 304 LYS A CA 1
ATOM 2443 C C . LYS A 1 304 ? -20.928 -16.511 -5.529 1.00 65.38 304 LYS A C 1
ATOM 2445 O O . LYS A 1 304 ? -20.284 -17.554 -5.539 1.00 65.38 304 LYS A O 1
ATOM 2450 N N . GLU A 1 305 ? -22.239 -16.482 -5.310 1.00 54.69 305 GLU A N 1
ATOM 2451 C CA . GLU A 1 305 ? -23.045 -17.689 -5.416 1.00 54.69 305 GLU A CA 1
ATOM 2452 C C . GLU A 1 305 ? -22.789 -18.272 -6.808 1.00 54.69 305 GLU A C 1
ATOM 2454 O O . GLU A 1 305 ? -23.086 -17.641 -7.826 1.00 54.69 305 GLU A O 1
ATOM 2459 N N . TYR A 1 306 ? -22.175 -19.457 -6.860 1.00 47.06 306 TYR A N 1
ATOM 2460 C CA . TYR A 1 306 ? -22.141 -20.244 -8.082 1.00 47.06 306 TYR A CA 1
ATOM 2461 C C . TYR A 1 306 ? -23.589 -20.549 -8.443 1.00 47.06 306 TYR A C 1
ATOM 2463 O O . TYR A 1 306 ? -24.202 -21.467 -7.891 1.00 47.06 306 TYR A O 1
ATOM 2471 N N . VAL A 1 307 ? -24.132 -19.796 -9.395 1.00 44.41 307 VAL A N 1
ATOM 2472 C CA . VAL A 1 307 ? -25.215 -20.306 -10.224 1.00 44.41 307 VAL A CA 1
ATOM 2473 C C . VAL A 1 307 ? -24.585 -21.441 -11.028 1.00 44.41 307 VAL A C 1
ATOM 2475 O O . VAL A 1 307 ? -23.920 -21.206 -12.035 1.00 44.41 307 VAL A O 1
ATOM 2478 N N . LYS A 1 308 ? -24.661 -22.647 -10.457 1.00 41.25 308 LYS A N 1
ATOM 2479 C CA . LYS A 1 308 ? -24.253 -23.898 -11.097 1.00 41.25 308 LYS A CA 1
ATOM 2480 C C . LYS A 1 308 ? -25.072 -24.154 -12.352 1.00 41.25 308 LYS A C 1
ATOM 2482 O O . LYS A 1 308 ? -26.290 -23.867 -12.322 1.00 41.25 308 LYS A O 1
#

Sequence (308 aa):
MPDITSSAKKRLLNPKAVPFFPSWLNTTVTDALALLRSLPSVQSETNRSIKVKQLINHITTI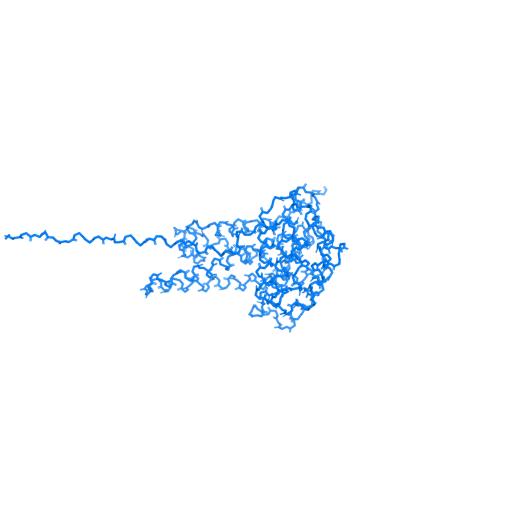DPEQLCAIISSQFCKELLVQFDDFQTPVQRELLHLCCSVAQRGAEMVEQWKENKFAKQMADSGLIVKICTCTVLELKKWRNFGSRSDLISDFLIQLVLTYSFMQKATELGDEKQQLLSTFYKAHLLAYHDCLLKEIKKSELKRRQIPITQFSEKDEEIETKLQIVSQSLKALSCITETEVVQHCFVKEFEIHEVVAPLIHISCSPEIRCSQRLQTEIIKNNQTSQEFLSTVYKALAELTWQKEYVK

Organism: NCBI:txid222440

Secondary structure (DSSP, 8-state):
----------------------GGGG---S-HHHHHHTGGG---HHHHHHHHHHHHHHHHHS-HHHHHHH--HHHHHHHHHH-SSS-SHHHHHHHHHHHHHHHHHHHTHHHHSS-HHHHHHHHTTHHHHHHHHHHHHHHHHHHTT--GGG--HHHHHHHHHHHHHTTTSPPPHHHHHHHHHHHHHHHHHHHHHHHHHHHHHHHHTTT--THHHHHHHHHHHHHHHHHHHHHHHHHHH--SHHHHHIIIIIS-HHHHHGGGGGGG--GGGT-TT----GGGTT-HHHHHHHHHHHHHHHHHH-------

pLDDT: mean 86.12, std 16.7, range [32.56, 98.44]

Radius of gyration: 22.85 Å; chains: 1; bounding box: 52×80×62 Å

Foldseek 3Di:
DDDDDDDDPPPDDDPDPDPPDPPLQPDDDPALQVLLVCLVVDPDPVVSLSSLVSLLSCLLPDDPVVNVVRLALSSLLSLVVVDDLCPDPSSLSSLSSLLSLLQSLLVCCVVVVHSVNLVSNVSNCNLVVLVVNLLVVLVVCVVVVVALVPCDPSNLSSLLSNLSSCQPHADDPSVLVSSLSNLLNNLLSLLVVLLVQQVVVVVCVVPDDPVVLVVVLVVVLVSLQSVLSSLSSLLRHLQDPVSLCCNCVVSVSLVSLVLVLQCLDDVVVVDSSHRPHVCCVDPPSVVSSNVSSVSSNCSSVDDPPPPD